Protein 1FZV (pdb70)

Nearest PDB structures (foldseek):
  6d3o-assembly1_A  TM=9.216E-01  e=8.412E-10  Homo sapiens
  1mjv-assembly1_B  TM=9.541E-01  e=3.700E-09  Homo sapiens
  3p9w-assembly4_G  TM=9.167E-01  e=3.901E-09  Homo sapiens
  1mkg-assembly3_D  TM=9.163E-01  e=5.358E-09  Homo sapiens
  2gnn-assembly1_B  TM=8.948E-01  e=1.152E-07  Orf virus (strain NZ2)

InterPro domains:
  IPR000072 PDGF/VEGF domain [PF00341] (52-130)
  IPR000072 PDGF/VEGF domain [PS50278] (39-131)
  IPR000072 PDGF/VEGF domain [SM00141] (50-132)
  IPR000072 PDGF/VEGF domain [cd00135] (50-131)
  IPR023581 Platelet-derived growth factor, conserved site [PS00249] (75-87)
  IPR029034 Cystine-knot cytokine [G3DSA:2.10.90.10] (35-141)
  IPR029034 Cystine-knot cytokine [SSF57501] (36-131)
  IPR050507 Platelet-derived/Vascular endothelial growth factor [PTHR12025] (1-220)

Foldseek 3Di:
DPDDDDDDPVRVQVVQAKWFAWDKAAPQVQDPDGDDQFKVVRIDIAGDIGHCHPDPQKGKDAPDKDKDKDWIWGGDPPDDIDIDIDIGMHRHTIDIDGDD/DVDDDDDDPVRVQVVQAWWFAWDWAAPQVQDPDGDPQFKPVRTHTAGHTGHDHVDPQKDKDAPDKDKDWDWIWGHDPPDDIDIDIHIGIHRDTIDIDGDD

Sequence (200 aa):
SSEVEVVPFQEVWGRSYCRALERLVDVVSEYPSEVEHMFSPSCVSLLRCTGCCGDENLHCVPVETANVTMQLLKIRSGDRPSYVELTFSQHVRCECRPLRSSEVEVVPFQEVWGRSYCRALERLVDVVSEYPSEVEHMFSPSCVSLLRCTGCCGDENLHCVPVETANVTMQLLKIRSGDRPSYVELTFSQHVRCECRPLR

Structure (mmCIF, N/CA/C/O backbone):
data_1FZV
#
_entry.id   1FZV
#
_cell.length_a   62.600
_cell.length_b   62.600
_cell.length_c   84.107
_cell.angle_alpha   90.00
_cell.angle_beta   90.00
_cell.angle_gamma   90.00
#
_symmetry.space_group_name_H-M   'P 43'
#
loop_
_entity.id
_entity.type
_entity.pdbx_description
1 polymer 'PLACENTA GROWTH FACTOR'
2 non-polymer (4S)-2-METHYL-2,4-PENTANEDIOL
3 water water
#
loop_
_atom_site.group_PDB
_atom_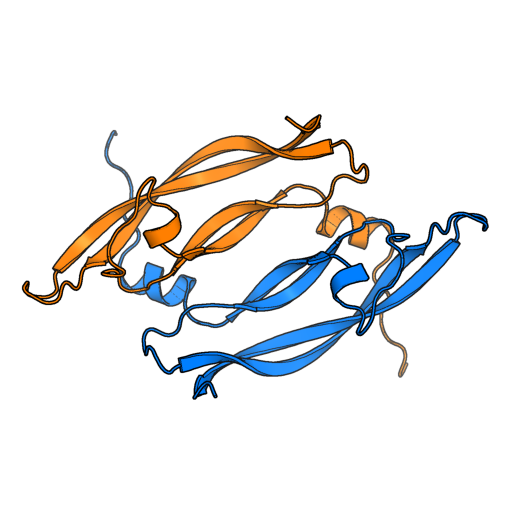site.id
_atom_site.type_symbol
_atom_site.label_atom_id
_atom_site.label_alt_id
_atom_site.label_comp_id
_atom_site.label_asym_id
_atom_site.label_entity_id
_atom_site.label_seq_id
_atom_site.pdbx_PDB_ins_code
_atom_site.Cartn_x
_atom_site.Cartn_y
_atom_site.Cartn_z
_atom_site.occupancy
_atom_site.B_iso_or_equiv
_atom_site.auth_seq_id
_atom_site.auth_comp_id
_atom_site.auth_asym_id
_atom_site.auth_atom_id
_atom_site.pdbx_PDB_model_num
ATOM 1 N N . SER A 1 18 ? 5.227 78.076 3.306 1.00 57.79 18 SER A N 1
ATOM 2 C CA . SER A 1 18 ? 5.751 77.282 4.456 1.00 57.45 18 SER A CA 1
ATOM 3 C C . SER A 1 18 ? 5.120 75.897 4.461 1.00 57.18 18 SER A C 1
ATOM 4 O O . SER A 1 18 ? 5.788 74.898 4.748 1.00 57.79 18 SER A O 1
ATOM 6 N N . SER A 1 19 ? 3.831 75.843 4.137 1.00 56.16 19 SER A N 1
ATOM 7 C CA . SER A 1 19 ? 3.099 74.581 4.095 1.00 55.02 19 SER A CA 1
ATOM 8 C C . SER A 1 19 ? 3.249 73.927 2.712 1.00 53.82 19 SER A C 1
ATOM 9 O O . SER A 1 19 ? 2.562 72.948 2.400 1.00 54.05 19 SER A O 1
ATOM 12 N N . GLU A 1 20 ? 4.147 74.470 1.890 1.00 51.87 20 GLU A N 1
ATOM 13 C CA . GLU A 1 20 ? 4.384 73.933 0.547 1.00 49.39 20 GLU A CA 1
ATOM 14 C C . GLU A 1 20 ? 5.587 72.992 0.511 1.00 45.81 20 GLU A C 1
ATOM 15 O O . GLU A 1 20 ? 6.716 73.378 0.786 1.00 45.74 20 GLU A O 1
ATOM 21 N N . VAL A 1 21 ? 5.320 71.743 0.169 1.00 41.72 21 VAL A N 1
ATOM 22 C CA . VAL A 1 21 ? 6.343 70.717 0.132 1.00 37.81 21 VAL A CA 1
ATOM 23 C C . VAL A 1 21 ? 6.983 70.546 -1.236 1.00 34.92 21 VAL A C 1
ATOM 24 O O . VAL A 1 21 ? 6.401 70.901 -2.257 1.00 34.00 21 VAL A O 1
ATOM 28 N N . GLU A 1 22 ? 8.195 70.009 -1.233 1.00 30.94 22 GLU A N 1
ATOM 29 C CA . GLU A 1 22 ? 8.923 69.739 -2.452 1.00 28.24 22 GLU A CA 1
ATOM 30 C C . GLU A 1 22 ? 8.292 68.544 -3.178 1.00 26.68 22 GLU A C 1
ATOM 31 O O . GLU A 1 22 ? 7.790 67.601 -2.546 1.00 24.53 22 GLU A O 1
ATOM 37 N N . VAL A 1 23 ? 8.304 68.599 -4.510 1.00 24.52 23 VAL A N 1
ATOM 38 C CA . VAL A 1 23 ? 7.772 67.514 -5.315 1.00 22.32 23 VAL A CA 1
ATOM 39 C C . VAL A 1 23 ? 8.935 66.892 -6.065 1.00 21.84 23 VAL A C 1
ATOM 40 O O . VAL A 1 23 ? 9.662 67.586 -6.776 1.00 22.34 23 VAL A O 1
ATOM 44 N N . VAL A 1 24 ? 9.143 65.595 -5.901 1.00 20.34 24 VAL A N 1
ATOM 45 C CA . VAL A 1 24 ? 10.227 64.960 -6.626 1.00 21.09 24 VAL A CA 1
ATOM 46 C C . VAL A 1 24 ? 9.712 64.788 -8.089 1.00 20.50 24 VAL A C 1
ATOM 47 O O . VAL A 1 24 ? 8.713 64.114 -8.327 1.00 17.98 24 VAL A O 1
ATOM 51 N N . PRO A 1 25 ? 10.392 65.410 -9.064 1.00 22.44 25 PRO A N 1
ATOM 52 C CA . PRO A 1 25 ? 10.016 65.346 -10.494 1.00 22.25 25 PRO A CA 1
ATOM 53 C C . PRO A 1 25 ? 10.009 63.928 -11.045 1.00 21.89 25 PRO A C 1
ATOM 54 O O . PRO A 1 25 ? 10.827 63.101 -10.662 1.00 23.41 25 PRO A O 1
ATOM 58 N N . PHE A 1 26 ? 9.084 63.657 -11.954 1.00 22.95 26 PHE A N 1
ATOM 59 C CA . PHE A 1 26 ? 8.954 62.354 -12.601 1.00 23.71 26 PHE A CA 1
ATOM 60 C C . PHE A 1 26 ? 10.275 61.702 -13.013 1.00 24.27 26 PHE A C 1
ATOM 61 O O . PHE A 1 26 ? 10.489 60.523 -12.756 1.00 23.83 26 PHE A O 1
ATOM 69 N N . GLN A 1 27 ? 11.143 62.454 -13.682 1.00 25.71 27 GLN A N 1
ATOM 70 C CA . GLN A 1 27 ? 12.419 61.898 -14.136 1.00 28.66 27 GLN A CA 1
ATOM 71 C C . GLN A 1 27 ? 13.229 61.340 -12.969 1.00 27.93 27 GLN A C 1
ATOM 72 O O . GLN A 1 27 ? 13.816 60.262 -13.071 1.00 27.83 27 GLN A O 1
ATOM 78 N N . GLU A 1 28 ? 13.268 62.085 -11.869 1.00 27.14 28 GLU A N 1
ATOM 79 C CA . GLU A 1 28 ? 14.012 61.641 -10.692 1.00 26.06 28 GLU A CA 1
ATOM 80 C C . GLU A 1 28 ? 13.350 60.408 -10.100 1.00 24.31 28 GLU A C 1
ATOM 81 O O . GLU A 1 28 ? 14.011 59.408 -9.811 1.00 25.06 28 GLU A O 1
ATOM 87 N N . VAL A 1 29 ? 12.033 60.458 -9.957 1.00 21.96 29 VAL A N 1
ATOM 88 C CA . VAL A 1 29 ? 11.303 59.335 -9.402 1.00 21.23 29 VAL A CA 1
ATOM 89 C C . VAL A 1 29 ? 11.665 58.078 -10.185 1.00 23.34 29 VAL A C 1
ATOM 90 O O . VAL A 1 29 ? 12.128 57.071 -9.619 1.00 22.52 29 VAL A O 1
ATOM 94 N N . TRP A 1 30 ? 11.465 58.142 -11.503 1.00 23.84 30 TRP A N 1
ATOM 95 C CA . TRP A 1 30 ? 11.749 57.013 -12.383 1.00 24.46 30 TRP A CA 1
ATOM 96 C C . TRP A 1 30 ? 13.185 56.530 -12.284 1.00 24.06 30 TRP A C 1
ATOM 97 O O . TRP A 1 30 ? 13.432 55.338 -12.202 1.00 24.47 30 TRP A O 1
ATOM 108 N N . GLY A 1 31 ? 14.126 57.462 -12.303 1.00 25.31 31 GLY A N 1
ATOM 109 C CA . GLY A 1 31 ? 15.524 57.091 -12.231 1.00 28.26 31 GLY A CA 1
ATOM 110 C C . GLY A 1 31 ? 15.913 56.457 -10.906 1.00 30.39 31 GLY A C 1
ATOM 111 O O . GLY A 1 31 ? 16.733 55.534 -10.874 1.00 30.72 31 GLY A O 1
ATOM 112 N N . ARG A 1 32 ? 15.325 56.949 -9.816 1.00 31.12 32 ARG A N 1
ATOM 113 C CA . ARG A 1 32 ? 15.618 56.438 -8.478 1.00 31.76 32 ARG A CA 1
ATOM 114 C C . ARG A 1 32 ? 15.152 54.993 -8.283 1.00 31.37 32 ARG A C 1
ATOM 115 O O . ARG A 1 32 ? 15.821 54.197 -7.625 1.00 31.52 32 ARG A O 1
ATOM 123 N N . SER A 1 33 ? 14.007 54.646 -8.861 1.00 30.97 33 SER A N 1
ATOM 124 C CA . SER A 1 33 ? 13.478 53.298 -8.714 1.00 30.79 33 SER A CA 1
ATOM 125 C C . SER A 1 33 ? 13.746 52.390 -9.900 1.00 30.94 33 SER A C 1
ATOM 126 O O . SER A 1 33 ? 13.266 51.257 -9.946 1.00 30.01 33 SER A O 1
ATOM 129 N N . TYR A 1 34 ? 14.508 52.879 -10.868 1.00 31.55 34 TYR A N 1
ATOM 130 C CA . TYR A 1 34 ? 14.807 52.050 -12.023 1.00 31.34 34 TYR A CA 1
ATOM 131 C C . TYR A 1 34 ? 15.927 51.091 -11.656 1.00 30.35 34 TYR A C 1
ATOM 132 O O . TYR A 1 34 ? 16.895 51.461 -10.984 1.00 31.17 34 TYR A O 1
ATOM 141 N N . CYS A 1 35 ? 15.764 49.857 -12.092 1.00 28.73 35 CYS A N 1
ATOM 142 C CA . CYS A 1 35 ? 16.718 48.771 -11.908 1.00 28.27 35 CYS A CA 1
ATOM 143 C C . CYS A 1 35 ? 18.129 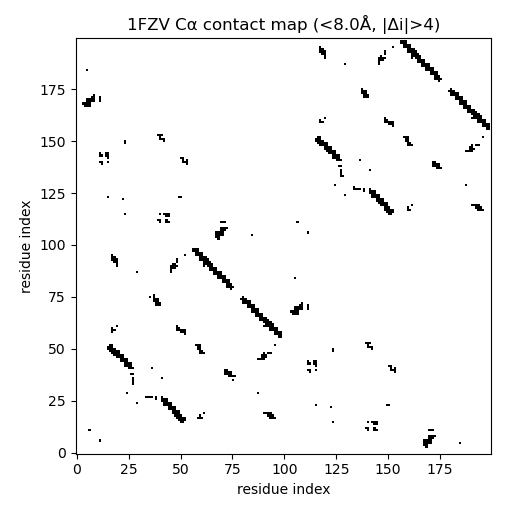49.121 -11.461 1.00 27.87 35 CYS A C 1
ATOM 144 O O . CYS A 1 35 ? 18.860 49.845 -12.151 1.00 26.97 35 CYS A O 1
ATOM 147 N N . ARG A 1 36 ? 18.522 48.593 -10.302 1.00 27.67 36 ARG A N 1
ATOM 148 C CA . ARG A 1 36 ? 19.871 48.822 -9.799 1.00 26.47 36 ARG A CA 1
ATOM 149 C C . ARG A 1 36 ? 20.282 47.881 -8.683 1.00 24.35 36 ARG A C 1
ATOM 150 O O . ARG A 1 36 ? 19.458 47.148 -8.148 1.00 23.58 36 ARG A O 1
ATOM 158 N N . ALA A 1 37 ? 21.577 47.879 -8.384 1.00 23.12 37 ALA A N 1
ATOM 159 C CA . ALA A 1 37 ? 22.140 47.040 -7.322 1.00 23.34 37 ALA A CA 1
ATOM 160 C C . ALA A 1 37 ? 21.818 47.826 -6.064 1.00 22.84 37 ALA A C 1
ATOM 161 O O . ALA A 1 37 ? 22.406 48.869 -5.831 1.00 23.07 37 ALA A O 1
ATOM 163 N N . LEU A 1 38 ? 20.862 47.346 -5.287 1.00 23.87 38 LEU A N 1
ATOM 164 C CA . LEU A 1 38 ? 20.456 48.050 -4.063 1.00 24.24 38 LEU A CA 1
ATOM 165 C C . LEU A 1 38 ? 20.707 47.244 -2.780 1.00 23.51 38 LEU A C 1
ATOM 166 O O . LEU A 1 38 ? 20.366 46.052 -2.701 1.00 23.34 38 LEU A O 1
ATOM 171 N N . GLU A 1 39 ? 21.283 47.901 -1.778 1.00 23.47 39 GLU A N 1
ATOM 172 C CA . GLU A 1 39 ? 21.526 47.253 -0.493 1.00 23.19 39 GLU A CA 1
ATOM 173 C C . GLU A 1 39 ? 20.191 46.811 0.066 1.00 22.28 39 GLU A C 1
ATOM 174 O O . GLU A 1 39 ? 19.241 47.589 0.149 1.00 21.91 39 GLU A O 1
ATOM 180 N N . ARG A 1 40 ? 20.125 45.546 0.439 1.00 24.30 40 ARG A N 1
ATOM 181 C CA . ARG A 1 40 ? 18.923 44.948 0.999 1.00 27.41 40 ARG A CA 1
ATOM 182 C C . ARG A 1 40 ? 19.339 44.071 2.180 1.00 27.82 40 ARG A C 1
ATOM 183 O O . ARG A 1 40 ? 20.431 43.504 2.174 1.00 27.50 40 ARG A O 1
ATOM 191 N N . LEU A 1 41 ? 18.471 43.939 3.174 1.00 27.94 41 LEU A N 1
ATOM 192 C CA . LEU A 1 41 ? 18.796 43.088 4.325 1.00 29.04 41 LEU A CA 1
ATOM 193 C C . LEU A 1 41 ? 18.097 41.764 4.089 1.00 28.46 41 LEU A C 1
ATOM 194 O O . LEU A 1 41 ? 16.874 41.706 3.980 1.00 30.63 41 LEU A O 1
ATOM 199 N N . VAL A 1 42 ? 18.870 40.692 4.001 1.00 27.99 42 VAL A N 1
ATOM 200 C CA . VAL A 1 42 ? 18.287 39.397 3.717 1.00 27.76 42 VAL A CA 1
ATOM 201 C C . VAL A 1 42 ? 18.496 38.381 4.827 1.00 28.44 42 VAL A C 1
ATOM 202 O O . VAL A 1 42 ? 19.501 38.405 5.522 1.00 28.14 42 VAL A O 1
ATOM 206 N N . ASP A 1 43 ? 17.547 37.469 4.955 1.00 28.49 43 ASP A N 1
ATOM 207 C CA . ASP A 1 43 ? 17.625 36.425 5.953 1.00 30.27 43 ASP A CA 1
ATOM 208 C C . ASP A 1 43 ? 18.729 35.451 5.535 1.00 30.29 43 ASP A C 1
ATOM 209 O O . ASP A 1 43 ? 18.710 34.923 4.419 1.00 29.36 43 ASP A O 1
ATOM 214 N N . VAL A 1 44 ? 19.687 35.209 6.428 1.00 28.29 44 VAL A N 1
ATOM 215 C CA . VAL A 1 44 ? 20.789 34.301 6.143 1.00 27.79 44 VAL A CA 1
ATOM 216 C C . VAL A 1 44 ? 20.321 32.904 5.735 1.00 29.30 44 VAL A C 1
ATOM 217 O O . VAL A 1 44 ? 20.762 32.358 4.728 1.00 29.27 44 VAL A O 1
ATOM 221 N N . VAL A 1 45 ? 19.429 32.323 6.525 1.00 30.43 45 VAL A N 1
ATOM 222 C CA . VAL A 1 45 ? 18.930 30.992 6.235 1.00 32.49 45 VAL A CA 1
ATOM 223 C C . VAL A 1 45 ? 18.305 30.947 4.833 1.00 33.23 45 VAL A C 1
ATOM 224 O O . VAL A 1 45 ? 18.470 29.967 4.112 1.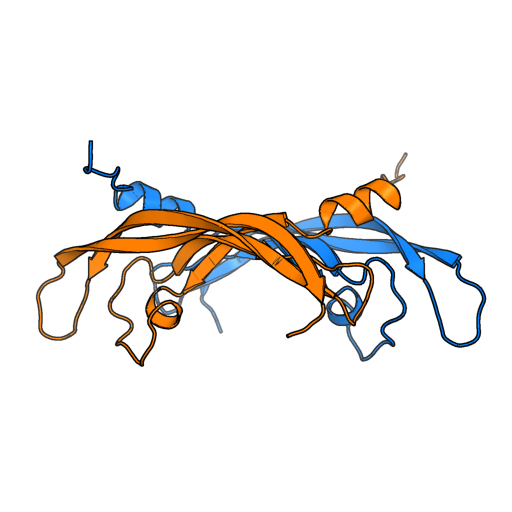00 32.76 45 VAL A O 1
ATOM 228 N N . SER A 1 46 ? 17.609 32.016 4.454 1.00 34.19 46 SER A N 1
ATOM 229 C CA . SER A 1 46 ? 16.986 32.101 3.130 1.00 35.75 46 SER A CA 1
ATOM 230 C C . SER A 1 46 ? 17.982 32.037 1.977 1.00 35.64 46 SER A C 1
ATOM 231 O O . SER A 1 46 ? 17.610 31.679 0.865 1.00 36.83 46 SER A O 1
ATOM 234 N N . GLU A 1 47 ? 19.238 32.391 2.237 1.00 35.82 47 GLU A N 1
ATOM 235 C CA . GLU A 1 47 ? 20.280 32.351 1.215 1.00 35.55 47 GLU A CA 1
ATOM 236 C C . GLU A 1 47 ? 20.785 30.942 0.996 1.00 36.50 47 GLU A C 1
ATOM 237 O O . GLU A 1 47 ? 21.541 30.686 0.064 1.00 35.58 47 GLU A O 1
ATOM 243 N N . TYR A 1 48 ? 20.395 30.023 1.868 1.00 38.32 48 TYR A N 1
ATOM 244 C CA . TYR A 1 48 ? 20.835 28.651 1.696 1.00 41.19 48 TYR A CA 1
ATOM 245 C C . TYR A 1 48 ? 19.888 27.923 0.755 1.00 44.46 48 TYR A C 1
ATOM 246 O O . TYR A 1 48 ? 18.675 28.139 0.783 1.00 44.04 48 TYR A O 1
ATOM 255 N N . PRO A 1 49 ? 20.438 27.046 -0.093 1.00 47.41 49 PRO A N 1
ATOM 256 C CA . PRO A 1 49 ? 19.679 26.259 -1.066 1.00 50.86 49 PRO A CA 1
ATOM 257 C C . PRO A 1 49 ? 18.476 25.542 -0.444 1.00 53.37 49 PRO A C 1
ATOM 258 O O . PRO A 1 49 ? 17.330 25.737 -0.855 1.00 53.58 49 PRO A O 1
ATOM 262 N N . SER A 1 50 ? 18.758 24.705 0.548 1.00 56.31 50 SER A N 1
ATOM 263 C CA . SER A 1 50 ? 17.730 23.924 1.226 1.00 59.06 50 SER A CA 1
ATOM 264 C C . SER A 1 50 ? 17.456 24.433 2.634 1.00 60.29 50 SER A C 1
ATOM 265 O O . SER A 1 50 ? 18.084 25.388 3.098 1.00 60.48 50 SER A O 1
ATOM 268 N N . GLU A 1 51 ? 16.485 23.776 3.339 1.00 61.35 51 GLU A N 1
ATOM 269 C CA . GLU A 1 51 ? 16.175 24.083 4.729 1.00 62.34 51 GLU A CA 1
ATOM 270 C C . GLU A 1 51 ? 17.486 23.986 5.495 1.00 62.53 51 GLU A C 1
ATOM 271 O O . GLU A 1 51 ? 18.354 23.146 5.201 1.00 62.57 51 GLU A O 1
ATOM 273 N N . VAL A 1 52 ? 17.625 24.883 6.446 1.00 62.29 52 VAL A N 1
ATOM 274 C CA . VAL A 1 52 ? 18.770 25.023 7.340 1.00 61.85 52 VAL A CA 1
ATOM 275 C C . VAL A 1 52 ? 18.246 25.722 8.587 1.00 61.61 52 VAL A C 1
ATOM 276 O O . VAL A 1 52 ? 17.605 26.768 8.475 1.00 61.55 52 VAL A O 1
ATOM 280 N N . GLU A 1 53 ? 18.501 25.174 9.745 1.00 61.22 53 GLU A N 1
ATOM 281 C CA . GLU A 1 53 ? 18.032 25.740 11.013 1.00 60.61 53 GLU A CA 1
ATOM 282 C C . GLU A 1 53 ? 18.498 27.175 11.215 1.00 59.04 53 GLU A C 1
ATOM 283 O O . GLU A 1 53 ? 19.621 27.522 10.851 1.00 58.45 53 GLU A O 1
ATOM 285 N N . HIS A 1 54 ? 17.608 27.995 11.791 1.00 57.62 54 HIS A N 1
ATOM 286 C CA . HIS A 1 54 ? 17.875 29.408 12.061 1.00 56.12 54 HIS A CA 1
ATOM 287 C C . HIS A 1 54 ? 18.840 29.594 13.232 1.00 53.82 54 HIS A C 1
ATOM 288 O O . HIS A 1 54 ? 18.451 30.035 14.315 1.00 53.55 54 HIS A O 1
ATOM 295 N N . MET A 1 55 ? 20.104 29.264 12.995 1.00 50.41 55 MET A N 1
ATOM 296 C CA . MET A 1 55 ? 21.125 29.374 14.016 1.00 47.27 55 MET A CA 1
ATOM 297 C C . MET A 1 55 ? 22.213 30.387 13.689 1.00 43.72 55 MET A C 1
ATOM 298 O O . MET A 1 55 ? 23.386 30.139 13.946 1.00 43.03 55 MET A O 1
ATOM 303 N N . PHE A 1 56 ? 21.824 31.531 13.134 1.00 39.42 56 PHE A N 1
ATOM 304 C CA . PHE A 1 56 ? 22.798 32.558 12.794 1.00 35.61 56 PHE A CA 1
ATOM 305 C C . PHE A 1 56 ? 22.524 33.893 13.455 1.00 33.61 56 PHE A C 1
ATOM 306 O O . PHE A 1 56 ? 21.377 34.295 13.637 1.00 33.59 56 PHE A O 1
ATOM 314 N N . SER A 1 57 ? 23.597 34.574 13.826 1.00 31.21 57 SER A N 1
ATOM 315 C CA . SER A 1 57 ? 23.489 35.872 14.433 1.00 29.24 57 SER A CA 1
ATOM 316 C C . SER A 1 57 ? 24.542 36.793 13.836 1.00 27.44 57 SER A C 1
ATOM 317 O O . SER A 1 57 ? 25.728 36.470 13.837 1.00 26.89 57 SER A O 1
ATOM 320 N N . PRO A 1 58 ? 24.114 37.921 13.244 1.00 26.73 58 PRO A N 1
ATOM 321 C CA . PRO A 1 58 ? 22.706 38.318 13.117 1.00 26.04 58 PRO A CA 1
ATOM 322 C C . PRO A 1 58 ? 21.968 37.347 12.202 1.00 25.82 58 PRO A C 1
ATOM 323 O O . PRO A 1 58 ? 22.595 36.575 11.476 1.00 25.02 58 PRO A O 1
ATOM 327 N N . SER A 1 59 ? 20.641 37.352 12.265 1.00 24.99 59 SER A N 1
ATOM 328 C CA . SER A 1 59 ? 19.860 36.437 11.449 1.00 25.60 59 SER A CA 1
ATOM 329 C C . SER A 1 59 ? 19.719 36.933 10.011 1.00 25.31 59 SER A C 1
ATOM 330 O O . SER A 1 59 ? 19.308 36.180 9.136 1.00 24.62 59 SER A O 1
ATOM 333 N N . CYS A 1 60 ? 20.064 38.198 9.797 1.00 26.40 60 CYS A N 1
ATOM 334 C CA . CYS A 1 60 ? 19.950 38.852 8.498 1.00 27.54 60 CYS A CA 1
ATOM 335 C C . CYS A 1 60 ? 21.221 39.630 8.198 1.00 27.03 60 CYS A C 1
ATOM 336 O O . CYS A 1 60 ? 21.886 40.150 9.111 1.00 27.83 60 CYS A O 1
ATOM 339 N N . VAL A 1 61 ? 21.588 39.686 6.924 1.00 25.75 61 VAL A N 1
ATOM 340 C CA . VAL A 1 61 ? 22.786 40.403 6.506 1.00 24.22 61 VAL A CA 1
ATOM 341 C C . VAL A 1 61 ? 22.468 41.397 5.377 1.00 23.73 61 VAL A C 1
ATOM 342 O O . VAL A 1 61 ? 21.432 41.297 4.729 1.00 23.30 61 VAL A O 1
ATOM 346 N N . SER A 1 62 ? 23.362 42.360 5.177 1.00 23.62 62 SER A N 1
ATOM 347 C CA . SER A 1 62 ? 23.214 43.385 4.149 1.00 23.41 62 SER A CA 1
ATOM 348 C C . SER A 1 62 ? 23.977 42.977 2.874 1.00 22.91 62 SER A C 1
ATOM 349 O O . SER A 1 62 ? 25.205 42.875 2.881 1.00 21.76 62 SER A O 1
ATOM 352 N N . LEU A 1 63 ? 23.227 42.735 1.796 1.00 22.96 63 LEU A N 1
ATOM 353 C CA . LEU A 1 63 ? 23.783 42.339 0.492 1.00 22.71 63 LEU A CA 1
ATOM 354 C C . LEU A 1 63 ? 23.246 43.266 -0.616 1.00 23.49 63 LEU A C 1
ATOM 355 O O . LEU A 1 63 ? 22.174 43.876 -0.470 1.00 23.63 63 LEU A O 1
ATOM 360 N N . LEU A 1 64 ? 23.996 43.390 -1.707 1.00 22.76 64 LEU A N 1
ATOM 361 C CA . LEU A 1 64 ? 23.538 44.213 -2.827 1.00 22.87 64 LEU A CA 1
ATOM 362 C C . LEU A 1 64 ? 22.756 43.234 -3.686 1.00 21.57 64 LEU A C 1
ATOM 363 O O . LEU A 1 64 ? 23.268 42.183 -4.053 1.00 21.87 64 LEU A O 1
ATOM 368 N N . ARG A 1 65 ? 21.498 43.569 -3.948 1.00 21.66 65 ARG A N 1
ATOM 369 C CA . ARG A 1 65 ? 20.626 42.739 -4.759 1.00 20.84 65 ARG A CA 1
ATOM 370 C C . ARG A 1 65 ? 19.936 43.603 -5.821 1.00 20.86 65 ARG A C 1
ATOM 371 O O . ARG A 1 65 ? 19.469 44.717 -5.548 1.00 19.84 65 ARG A O 1
ATOM 379 N N . CYS A 1 66 ? 19.888 43.087 -7.045 1.00 20.02 66 CYS A N 1
ATOM 380 C CA . CYS A 1 66 ? 19.234 43.795 -8.133 1.00 20.06 66 CYS A CA 1
ATOM 381 C C . CYS A 1 66 ? 17.779 44.023 -7.806 1.00 19.64 66 CYS A C 1
ATOM 382 O O . CYS A 1 66 ? 17.026 43.078 -7.531 1.00 20.18 66 CYS A O 1
ATOM 385 N N . THR A 1 67 ? 17.366 45.277 -7.851 1.00 20.85 67 THR A N 1
ATOM 386 C CA . THR A 1 67 ? 15.984 45.591 -7.538 1.00 23.58 67 THR A CA 1
ATOM 387 C C . THR A 1 67 ? 15.544 46.767 -8.389 1.00 25.07 67 THR A C 1
ATOM 388 O O . THR A 1 67 ? 16.346 47.633 -8.735 1.00 25.12 67 THR A O 1
ATOM 392 N N . GLY A 1 68 ? 14.257 46.824 -8.681 1.00 27.34 68 GLY A N 1
ATOM 393 C CA . GLY A 1 68 ? 13.762 47.930 -9.463 1.00 30.66 68 GLY A CA 1
ATOM 394 C C . GLY A 1 68 ? 12.701 47.475 -10.430 1.00 32.49 68 GLY A C 1
ATOM 395 O O . GLY A 1 68 ? 12.565 46.290 -10.725 1.00 32.58 68 GLY A O 1
ATOM 396 N N . CYS A 1 69 ? 11.914 48.426 -10.898 1.00 34.15 69 CYS A N 1
ATOM 397 C CA . CYS A 1 69 ? 10.884 48.101 -11.848 1.00 36.26 69 CYS A CA 1
ATOM 398 C C . CYS A 1 69 ? 11.495 48.530 -13.199 1.00 37.78 69 CYS A C 1
ATOM 399 O O . CYS A 1 69 ? 12.536 49.204 -13.241 1.00 38.35 69 CYS A O 1
ATOM 402 N N . CYS A 1 70 ? 10.904 48.113 -14.301 1.00 39.83 70 CYS A N 1
ATOM 403 C CA . CYS A 1 70 ? 11.509 48.451 -15.572 1.00 41.62 70 CYS A CA 1
ATOM 404 C C . CYS A 1 70 ? 10.642 49.261 -16.518 1.00 44.19 70 CYS A C 1
ATOM 405 O O . CYS A 1 70 ? 11.132 49.741 -17.538 1.00 44.59 70 CYS A O 1
ATOM 408 N N . GLY A 1 71 ? 9.367 49.428 -16.181 1.00 46.90 71 GLY A N 1
ATOM 409 C CA . GLY A 1 71 ? 8.481 50.202 -17.037 1.00 50.86 71 GLY A CA 1
ATOM 410 C C . GLY A 1 71 ? 7.840 49.355 -18.121 1.00 53.55 71 GLY A C 1
ATOM 411 O O . GLY A 1 71 ? 6.691 49.578 -18.506 1.00 53.83 71 GLY A O 1
ATOM 412 N N . ASP A 1 72 ? 8.600 48.387 -18.620 1.00 56.21 72 ASP A N 1
ATOM 413 C CA . ASP A 1 72 ? 8.131 47.468 -19.648 1.00 58.60 72 ASP A CA 1
ATOM 414 C C . ASP A 1 72 ? 7.669 46.201 -18.916 1.00 59.92 72 ASP A C 1
ATOM 415 O O . ASP A 1 72 ? 8.481 45.488 -18.316 1.00 60.58 72 ASP A O 1
ATOM 420 N N . GLU A 1 73 ? 6.365 45.935 -18.963 1.00 60.57 73 GLU A N 1
ATOM 421 C CA . GLU A 1 73 ? 5.764 44.774 -18.298 1.00 60.73 73 GLU A CA 1
ATOM 422 C C . GLU A 1 73 ? 6.570 43.479 -18.404 1.00 60.38 73 GLU A C 1
ATOM 423 O O . 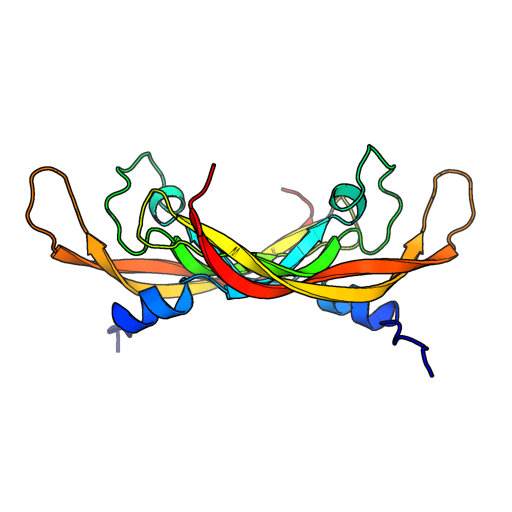GLU A 1 73 ? 6.840 42.825 -17.394 1.00 60.72 73 GLU A O 1
ATOM 425 N N . ASN A 1 74 ? 6.948 43.113 -19.626 1.00 59.50 74 ASN A N 1
ATOM 426 C CA . ASN A 1 74 ? 7.705 41.887 -19.869 1.00 58.24 74 ASN A CA 1
ATOM 427 C C . ASN A 1 74 ? 9.178 41.960 -19.457 1.00 57.07 74 ASN A C 1
ATOM 428 O O . ASN A 1 74 ? 9.943 41.026 -19.718 1.00 56.95 74 ASN A O 1
ATOM 430 N N . LEU A 1 75 ? 9.575 43.063 -18.825 1.00 55.19 75 LEU A N 1
ATOM 431 C CA . LEU A 1 75 ? 10.960 43.233 -18.382 1.00 52.94 75 LEU A CA 1
ATOM 432 C C . LEU A 1 75 ? 11.075 43.255 -16.863 1.00 51.23 75 LEU A C 1
ATOM 433 O O . LEU A 1 75 ? 10.169 43.715 -16.166 1.00 51.68 75 LEU A O 1
ATOM 438 N N . HIS A 1 76 ? 12.188 42.736 -16.355 1.00 48.61 76 HIS A N 1
ATOM 439 C CA . HIS A 1 76 ? 12.452 42.739 -14.927 1.00 45.43 76 HIS A CA 1
ATOM 440 C C . HIS A 1 76 ? 13.948 42.949 -14.718 1.00 42.32 76 HIS A C 1
ATOM 441 O O . HIS A 1 76 ? 14.746 42.743 -15.631 1.00 41.33 76 HIS A O 1
ATOM 448 N N . CYS A 1 77 ? 14.312 43.363 -13.508 1.00 37.65 77 CYS A N 1
ATOM 449 C CA . CYS A 1 77 ? 15.691 43.671 -13.149 1.00 33.36 77 CYS A CA 1
ATOM 450 C C . CYS A 1 77 ? 16.526 42.433 -12.818 1.00 30.91 77 CYS A C 1
ATOM 451 O O . CYS A 1 77 ? 16.196 41.664 -11.917 1.00 31.50 77 CYS A O 1
ATOM 454 N N . VAL A 1 78 ? 17.624 42.259 -13.547 1.00 27.86 78 VAL A N 1
ATOM 455 C CA . VAL A 1 78 ? 18.484 41.108 -13.368 1.00 24.49 78 VAL A CA 1
ATOM 456 C C . VAL A 1 78 ? 19.937 41.532 -13.297 1.00 23.12 78 VAL A C 1
ATOM 457 O O . VAL A 1 78 ? 20.303 42.584 -13.804 1.00 23.96 78 VAL A O 1
ATOM 461 N N . PRO A 1 79 ? 20.787 40.724 -12.643 1.00 21.40 79 PRO A N 1
ATOM 462 C CA . PRO A 1 79 ? 22.207 41.049 -12.536 1.00 21.58 79 PRO A CA 1
ATOM 463 C C . PRO A 1 79 ? 22.925 40.775 -13.855 1.00 22.09 79 PRO A C 1
ATOM 464 O O . PRO A 1 79 ? 22.587 39.824 -14.543 1.00 23.39 79 PRO A O 1
ATOM 468 N N . VAL A 1 80 ? 23.894 41.615 -14.197 1.00 22.27 80 VAL A N 1
ATOM 469 C CA . VAL A 1 80 ? 24.713 41.401 -15.372 1.00 23.09 80 VAL A CA 1
ATOM 470 C C . VAL A 1 80 ? 26.135 41.166 -14.857 1.00 24.32 80 VAL A C 1
ATOM 471 O O . VAL A 1 80 ? 27.075 40.880 -15.617 1.00 22.87 80 VAL A O 1
ATOM 475 N N . GLU A 1 81 ? 26.291 41.276 -13.536 1.00 23.12 81 GLU A N 1
ATOM 476 C CA . GLU A 1 81 ? 27.586 41.053 -12.922 1.00 23.50 81 GLU A CA 1
ATOM 477 C C . GLU A 1 81 ? 27.387 40.782 -11.421 1.00 22.95 81 GLU A C 1
ATOM 478 O O . GLU A 1 81 ? 26.669 41.515 -10.739 1.00 20.56 81 GLU A O 1
ATOM 484 N N . THR A 1 82 ? 28.015 39.716 -10.936 1.00 22.90 82 THR A N 1
ATOM 485 C CA . THR A 1 82 ? 27.925 39.329 -9.532 1.00 21.49 82 THR A CA 1
ATOM 486 C C . THR A 1 82 ? 29.316 39.179 -8.962 1.00 22.21 82 THR A C 1
ATOM 487 O O . THR A 1 82 ? 30.305 39.085 -9.689 1.00 22.06 82 THR A O 1
ATOM 491 N N . ALA A 1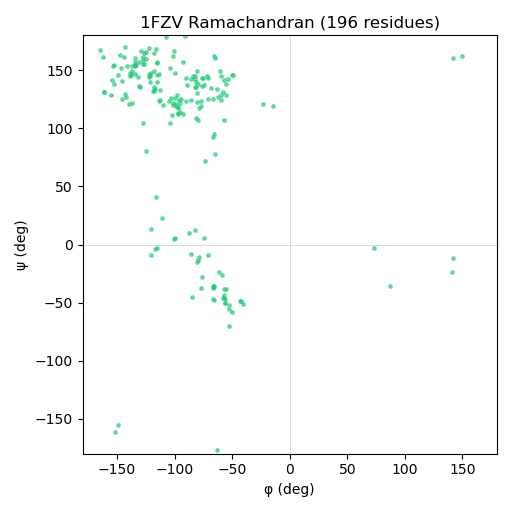 83 ? 29.393 39.143 -7.638 1.00 21.74 83 ALA A N 1
ATOM 492 C CA . ALA A 1 83 ? 30.665 38.988 -6.984 1.00 20.24 83 ALA A CA 1
ATOM 493 C C . ALA A 1 83 ? 30.404 38.237 -5.678 1.00 21.23 83 ALA A C 1
ATOM 494 O O . ALA A 1 83 ? 29.394 37.519 -5.556 1.00 20.74 83 ALA A O 1
ATOM 496 N N . ASN A 1 84 ? 31.291 38.418 -4.704 1.00 20.93 84 ASN A N 1
ATOM 497 C CA . ASN A 1 84 ? 31.195 37.717 -3.419 1.00 21.15 84 ASN A CA 1
ATOM 498 C C . ASN A 1 84 ? 31.581 38.610 -2.263 1.00 20.27 84 ASN A C 1
ATOM 499 O O . ASN A 1 84 ? 32.356 39.546 -2.427 1.00 19.59 84 ASN A O 1
ATOM 504 N N . VAL A 1 85 ? 31.032 38.299 -1.095 1.00 20.38 85 VAL A N 1
ATOM 505 C CA . VAL A 1 85 ? 31.380 39.000 0.137 1.00 19.06 85 VAL A CA 1
ATOM 506 C C . VAL A 1 85 ? 31.380 37.929 1.238 1.00 19.16 85 VAL A C 1
ATOM 507 O O . VAL A 1 85 ? 30.443 37.124 1.348 1.00 18.03 85 VAL A O 1
ATOM 511 N N . THR A 1 86 ? 32.470 37.886 2.004 1.00 18.39 86 THR A N 1
ATOM 512 C CA . THR A 1 86 ? 32.623 36.913 3.079 1.00 19.87 86 THR A CA 1
ATOM 513 C C . THR A 1 86 ? 32.413 37.673 4.386 1.00 20.22 86 THR A C 1
ATOM 514 O O . THR A 1 86 ? 33.058 38.690 4.644 1.00 18.18 86 THR A O 1
ATOM 518 N N . MET A 1 87 ? 31.458 37.191 5.174 1.00 20.73 87 MET A N 1
ATOM 519 C CA . MET A 1 87 ? 31.097 37.824 6.429 1.00 21.11 87 MET A CA 1
ATOM 520 C C . MET A 1 87 ? 31.285 36.878 7.605 1.00 20.31 87 MET A C 1
ATOM 521 O O . MET A 1 87 ? 31.087 35.681 7.466 1.00 20.79 87 MET A O 1
ATOM 526 N N . GLN A 1 88 ? 31.634 37.429 8.766 1.00 20.36 88 GLN A N 1
ATOM 527 C CA . GLN A 1 88 ? 31.809 36.625 9.983 1.00 19.27 88 GLN A CA 1
ATOM 528 C C . GLN A 1 88 ? 30.530 36.697 10.813 1.00 19.30 88 GLN A C 1
ATOM 529 O O . GLN A 1 88 ? 30.141 37.776 11.261 1.00 20.16 88 GLN A O 1
ATOM 535 N N . LEU A 1 89 ? 29.885 35.561 11.027 1.00 17.63 89 LEU A N 1
ATOM 536 C CA . LEU A 1 89 ? 28.673 35.546 11.825 1.00 19.52 89 LEU A CA 1
ATOM 537 C C . LEU A 1 89 ? 28.828 34.596 13.008 1.00 20.48 89 LEU A C 1
ATOM 538 O O . LEU A 1 89 ? 29.770 33.799 13.077 1.00 18.16 89 LEU A O 1
ATOM 543 N N . LEU A 1 90 ? 27.867 34.682 13.917 1.00 22.70 90 LEU A N 1
ATOM 544 C CA . LEU A 1 90 ? 27.849 33.823 15.087 1.00 25.85 90 LEU A CA 1
ATOM 545 C C . LEU A 1 90 ? 26.887 32.697 14.784 1.00 28.12 90 LEU A C 1
ATOM 546 O O . LEU A 1 90 ? 25.723 32.931 14.475 1.00 29.83 90 LEU A O 1
ATOM 551 N N . LYS A 1 91 ? 27.417 31.473 14.842 1.00 31.09 91 LYS A N 1
ATOM 552 C CA . LYS A 1 91 ? 26.593 30.301 14.624 1.00 34.40 91 LYS A CA 1
ATOM 553 C C . LYS A 1 91 ? 26.167 29.764 15.986 1.00 37.35 91 LYS A C 1
ATOM 554 O O . LYS A 1 91 ? 27.004 29.490 16.834 1.00 36.07 91 LYS A O 1
ATOM 560 N N . ILE A 1 92 ? 24.862 29.616 16.211 1.00 40.73 92 ILE A N 1
ATOM 561 C CA . ILE A 1 92 ? 24.249 29.164 17.476 1.00 44.78 92 ILE A CA 1
ATOM 562 C C . ILE A 1 92 ? 23.352 27.984 17.316 1.00 47.17 92 ILE A C 1
ATOM 563 O O . ILE A 1 92 ? 22.136 28.131 17.252 1.00 47.20 92 ILE A O 1
ATOM 568 N N . ARG A 1 93 ? 23.899 26.815 17.240 1.00 50.58 93 ARG A N 1
ATOM 569 C CA . ARG A 1 93 ? 23.076 25.633 17.050 1.00 53.94 93 ARG A CA 1
ATOM 570 C C . ARG A 1 93 ? 22.627 25.032 18.379 1.00 55.11 93 ARG A C 1
ATOM 571 O O . ARG A 1 93 ? 23.409 24.940 19.334 1.00 54.84 93 ARG A O 1
ATOM 579 N N . SER A 1 94 ? 21.359 24.636 18.440 1.00 56.22 94 SER A N 1
ATOM 580 C CA . SER A 1 94 ? 20.824 24.031 19.654 1.00 57.32 94 SER A CA 1
ATOM 581 C C . SER A 1 94 ? 21.525 22.690 19.847 1.00 57.63 94 SER A C 1
ATOM 582 O O . SER A 1 94 ? 21.089 21.664 19.317 1.00 58.50 94 SER A O 1
ATOM 584 N N . GLY A 1 95 ? 22.620 22.709 20.600 1.00 57.35 95 GLY A N 1
ATOM 585 C CA . GLY A 1 95 ? 23.370 21.491 20.849 1.00 56.51 95 GLY A CA 1
ATOM 586 C C . GLY A 1 95 ? 24.874 21.710 20.869 1.00 55.70 95 GLY A C 1
ATOM 587 O O . GLY A 1 95 ? 25.629 20.827 21.281 1.00 56.16 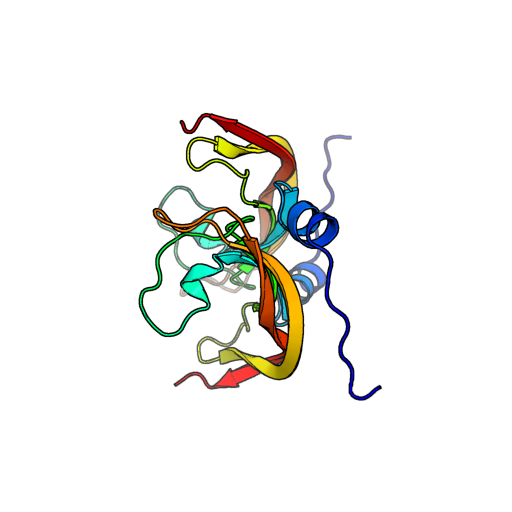95 GLY A O 1
ATOM 588 N N . ASP A 1 96 ? 25.315 22.883 20.426 1.00 53.92 96 ASP A N 1
ATOM 589 C CA . ASP A 1 96 ? 26.737 23.189 20.400 1.00 52.23 96 ASP A CA 1
ATOM 590 C C . ASP A 1 96 ? 26.967 24.517 21.081 1.00 50.43 96 ASP A C 1
ATOM 591 O O . ASP A 1 96 ? 26.025 25.261 21.319 1.00 50.73 96 ASP A O 1
ATOM 596 N N . ARG A 1 97 ? 28.220 24.819 21.393 1.00 48.24 97 ARG A N 1
ATOM 597 C CA . ARG A 1 97 ? 28.534 26.099 22.018 1.00 46.40 97 ARG A CA 1
ATOM 598 C C . ARG A 1 97 ? 28.613 27.137 20.889 1.00 44.27 97 ARG A C 1
ATOM 599 O O . ARG A 1 97 ? 29.051 26.822 19.778 1.00 43.96 97 ARG A O 1
ATOM 607 N N . PRO A 1 98 ? 28.182 28.378 21.155 1.00 41.66 98 PRO A N 1
ATOM 608 C CA . PRO A 1 98 ? 28.243 29.401 20.112 1.00 39.90 98 PRO A CA 1
ATOM 609 C C . PRO A 1 98 ? 29.637 29.419 19.479 1.00 38.06 98 PRO A C 1
ATOM 610 O O . PRO A 1 98 ? 30.643 29.170 20.147 1.00 37.16 98 PRO A O 1
ATOM 614 N N . SER A 1 99 ? 29.701 29.704 18.187 1.00 34.35 99 SER A N 1
ATOM 615 C CA . SER A 1 99 ? 30.987 29.717 17.511 1.00 31.59 99 SER A CA 1
ATOM 616 C C . SER A 1 99 ? 30.915 30.643 16.296 1.00 29.38 99 SER A C 1
ATOM 617 O O . SER A 1 99 ? 29.895 30.670 15.620 1.00 30.01 99 SER A O 1
ATOM 620 N N . TYR A 1 100 ? 31.976 31.398 16.019 1.00 25.75 100 TYR A N 1
ATOM 621 C CA . TYR A 1 100 ? 31.976 32.258 14.841 1.00 22.85 100 TYR A CA 1
ATOM 622 C C . TYR A 1 100 ? 32.339 31.471 13.583 1.00 21.77 100 TYR A C 1
ATOM 623 O O . TYR A 1 100 ? 33.194 30.575 13.611 1.00 18.65 100 TYR A O 1
ATOM 632 N N . VAL A 1 101 ? 31.671 31.818 12.483 1.00 21.50 101 VAL A N 1
ATOM 633 C CA . VAL A 1 101 ? 31.911 31.166 11.201 1.00 22.00 101 VAL A CA 1
ATOM 634 C C . VAL A 1 101 ? 32.023 32.216 10.102 1.00 21.36 101 VAL A C 1
ATOM 635 O O . VAL A 1 101 ? 31.530 33.338 10.248 1.00 21.10 101 VAL A O 1
ATOM 639 N N . GLU A 1 102 ? 32.685 31.854 9.009 1.00 21.53 102 GLU A N 1
ATOM 640 C CA . GLU A 1 102 ? 32.838 32.784 7.898 1.00 22.18 102 GLU A CA 1
ATOM 641 C C . GLU A 1 102 ? 31.981 32.276 6.750 1.00 22.88 102 GLU A C 1
ATOM 642 O O . GLU A 1 102 ? 32.172 31.161 6.263 1.00 22.83 102 GLU A O 1
ATOM 648 N N . LEU A 1 103 ? 31.027 33.088 6.315 1.00 23.14 103 LEU A N 1
ATOM 649 C CA . LEU A 1 103 ? 30.161 32.661 5.235 1.00 22.31 103 LEU A CA 1
ATOM 650 C C . LEU A 1 103 ? 30.306 33.579 4.023 1.00 21.64 103 LEU A C 1
ATOM 651 O O . LEU A 1 103 ? 30.319 34.797 4.152 1.00 21.90 103 LEU A O 1
ATOM 656 N N . THR A 1 104 ? 30.404 32.988 2.843 1.00 21.87 104 THR A N 1
ATOM 657 C CA . THR A 1 104 ? 30.517 33.785 1.631 1.00 20.68 104 THR A CA 1
ATOM 658 C C . THR A 1 104 ? 29.134 33.865 1.039 1.00 19.37 104 THR A C 1
ATOM 659 O O . THR A 1 104 ? 28.437 32.863 0.881 1.00 19.13 104 THR A O 1
ATOM 663 N N . PHE A 1 105 ? 28.725 35.086 0.759 1.00 18.41 105 PHE A N 1
ATOM 664 C CA . PHE A 1 105 ? 27.420 35.362 0.200 1.00 17.34 105 PHE A CA 1
ATOM 665 C C . PHE A 1 105 ? 27.553 35.941 -1.201 1.00 17.19 105 PHE A C 1
ATOM 666 O O . PHE A 1 105 ? 28.563 36.549 -1.535 1.00 15.29 105 PHE A O 1
ATOM 674 N N . SER A 1 106 ? 26.489 35.800 -1.979 1.00 18.10 106 SER A N 1
ATOM 675 C CA . SER A 1 106 ? 26.471 36.368 -3.325 1.00 18.51 106 SER A CA 1
ATOM 676 C C . SER A 1 106 ? 26.100 37.839 -3.315 1.00 17.93 106 SER A C 1
ATOM 677 O O . SER A 1 106 ? 25.149 38.254 -2.639 1.00 18.19 106 SER A O 1
ATOM 680 N N . GLN A 1 107 ? 26.857 38.619 -4.091 1.00 18.33 107 GLN A N 1
ATOM 681 C CA . GLN A 1 107 ? 26.651 40.054 -4.275 1.00 18.10 107 GLN A CA 1
ATOM 682 C C . GLN A 1 107 ? 26.286 40.325 -5.742 1.00 18.75 107 GLN A C 1
ATOM 683 O O . GLN A 1 107 ? 26.880 39.722 -6.621 1.00 18.34 107 GLN A O 1
ATOM 689 N N . HIS A 1 108 ? 25.338 41.231 -5.983 1.00 18.87 108 HIS A N 1
ATOM 690 C CA . HIS A 1 108 ? 24.943 41.642 -7.338 1.00 19.19 108 HIS A CA 1
ATOM 691 C C . HIS A 1 108 ? 25.572 43.013 -7.549 1.00 21.29 108 HIS A C 1
ATOM 692 O O . HIS A 1 108 ? 25.109 44.007 -6.996 1.00 23.07 108 HIS A O 1
ATOM 699 N N . VAL A 1 109 ? 26.640 43.055 -8.337 1.00 23.14 109 VAL A N 1
ATOM 700 C CA . VAL A 1 109 ? 27.380 44.288 -8.614 1.00 25.27 109 VAL A CA 1
ATOM 701 C C . VAL A 1 109 ? 26.760 45.277 -9.622 1.00 26.42 109 VAL A C 1
ATOM 702 O O . VAL A 1 109 ? 26.875 46.498 -9.448 1.00 26.25 109 VAL A O 1
ATOM 706 N N . ARG A 1 110 ? 26.121 44.761 -10.675 1.00 26.31 110 ARG A N 1
ATOM 707 C CA . ARG A 1 110 ? 25.498 45.616 -11.705 1.00 26.47 110 ARG A CA 1
ATOM 708 C C . ARG A 1 110 ? 24.248 44.936 -12.215 1.00 25.36 110 ARG A C 1
ATOM 709 O O . ARG A 1 110 ? 24.234 43.720 -12.405 1.00 24.35 110 ARG A O 1
ATOM 717 N N . CYS A 1 111 ? 23.205 45.719 -12.451 1.00 23.38 111 CYS A N 1
ATOM 718 C CA . CYS A 1 111 ? 21.950 45.159 -12.889 1.00 24.00 111 CYS A CA 1
ATOM 719 C C . CYS A 1 111 ? 21.414 45.822 -14.142 1.00 25.63 111 CYS A C 1
ATOM 720 O O . CYS A 1 111 ? 21.767 46.951 -14.449 1.00 25.31 111 CYS A O 1
ATOM 723 N N . GLU A 1 112 ? 20.534 45.111 -14.835 1.00 27.62 112 GLU A N 1
ATOM 724 C CA . GLU A 1 112 ? 19.909 45.633 -16.041 1.00 30.28 112 GLU A CA 1
ATOM 725 C C . GLU A 1 112 ? 18.559 45.001 -16.239 1.00 30.94 112 GLU A C 1
ATOM 726 O O . GLU A 1 112 ? 18.307 43.900 -15.767 1.00 29.40 112 GLU A O 1
ATOM 732 N N . CYS A 1 113 ? 17.684 45.715 -16.939 1.00 33.65 113 CYS A N 1
ATOM 733 C CA . CYS A 1 113 ? 16.362 45.199 -17.254 1.00 36.68 113 CYS A CA 1
ATOM 734 C C . CYS A 1 113 ? 16.464 44.265 -18.464 1.00 39.25 113 CYS A C 1
ATOM 735 O O . CYS A 1 113 ? 17.063 44.624 -19.473 1.00 38.12 113 CYS A O 1
ATOM 738 N N . ARG A 1 114 ? 15.887 43.071 -18.341 1.00 43.00 114 ARG A N 1
ATOM 739 C CA . ARG A 1 114 ? 15.901 42.065 -19.406 1.00 47.31 114 ARG A CA 1
ATOM 740 C C . ARG A 1 114 ? 14.574 41.317 -19.435 1.00 50.76 114 ARG A C 1
ATOM 741 O O . ARG A 1 114 ? 13.879 41.246 -18.423 1.00 50.85 114 ARG A O 1
ATOM 749 N N . PRO A 1 115 ? 14.376 40.502 -20.529 1.00 54.59 115 PRO A N 1
ATOM 750 C CA . PRO A 1 115 ? 13.190 39.625 -20.831 1.00 57.53 115 PRO A CA 1
ATOM 751 C C . PRO A 1 115 ? 12.853 38.617 -19.788 1.00 60.58 115 PRO A C 1
ATOM 752 O O . PRO A 1 115 ? 13.590 37.627 -19.678 1.00 61.27 115 PRO A O 1
ATOM 756 N N . LEU A 1 116 ? 11.816 38.738 -19.011 1.00 64.00 116 LEU A N 1
ATOM 757 C CA . LEU A 1 116 ? 11.592 37.621 -18.099 1.00 67.17 116 LEU A CA 1
ATOM 758 C C . LEU A 1 116 ? 11.302 36.339 -18.857 1.00 69.31 116 LEU A C 1
ATOM 759 O O . LEU A 1 116 ? 11.331 36.315 -20.088 1.00 69.81 116 LEU A O 1
ATOM 764 N N . ARG A 1 117 ? 11.010 35.270 -18.123 1.00 71.43 117 ARG A N 1
ATOM 765 C CA . ARG A 1 117 ? 10.690 33.996 -18.753 1.00 73.30 117 ARG A CA 1
ATOM 766 C C . ARG A 1 117 ? 9.994 33.037 -17.794 1.00 74.59 117 ARG A C 1
ATOM 767 O O . ARG A 1 117 ? 10.286 33.013 -16.597 1.00 74.77 117 ARG A O 1
ATOM 769 N N . SER B 1 18 ? 46.709 38.822 -0.724 1.00 66.68 18 SER B N 1
ATOM 770 C CA . SER B 1 18 ? 46.795 37.499 -1.344 1.00 66.27 18 SER B CA 1
ATOM 771 C C . SER B 1 18 ? 45.634 37.231 -2.266 1.00 65.36 18 SER B C 1
ATOM 772 O O . SER B 1 18 ? 44.903 38.142 -2.673 1.00 65.87 18 SER B O 1
ATOM 774 N N . SER B 1 19 ? 45.486 35.973 -2.531 1.00 63.65 19 SER B N 1
ATOM 775 C CA . SER B 1 19 ? 44.397 35.548 -3.299 1.00 61.53 19 SER B CA 1
ATOM 776 C C . SER B 1 19 ? 43.355 35.503 -2.189 1.00 59.56 19 SER B C 1
ATOM 777 O O . SER B 1 19 ? 42.260 34.959 -2.331 1.00 59.85 19 SER B O 1
ATOM 780 N N . GLU B 1 20 ? 43.783 36.109 -1.073 1.00 56.27 20 GLU B N 1
ATOM 781 C CA . GLU B 1 20 ? 43.005 36.182 0.162 1.00 52.54 20 GLU B CA 1
ATOM 782 C C . GLU B 1 20 ? 41.860 37.191 0.045 1.00 48.81 20 GLU B C 1
ATOM 783 O O . GLU B 1 20 ? 42.043 38.278 -0.495 1.00 49.19 20 GLU B O 1
ATOM 789 N N . VAL B 1 21 ? 40.682 36.843 0.545 1.00 43.95 21 VAL B N 1
ATOM 790 C CA . VAL B 1 21 ? 39.563 37.780 0.494 1.00 40.18 21 VAL B CA 1
ATOM 791 C C . VAL B 1 21 ? 39.322 38.390 1.870 1.00 37.13 21 VAL B C 1
ATOM 792 O O . VAL B 1 21 ? 39.625 37.777 2.884 1.00 36.51 21 VAL B O 1
ATOM 796 N N . GLU B 1 22 ? 38.783 39.600 1.889 1.00 33.57 22 GLU B N 1
ATOM 797 C CA . GLU B 1 22 ? 38.469 40.295 3.121 1.00 30.68 22 GLU B CA 1
ATOM 798 C C . GLU B 1 22 ? 37.285 39.639 3.821 1.00 29.43 22 GLU B C 1
ATOM 799 O O . GLU B 1 22 ? 36.350 39.154 3.168 1.00 27.78 22 GLU 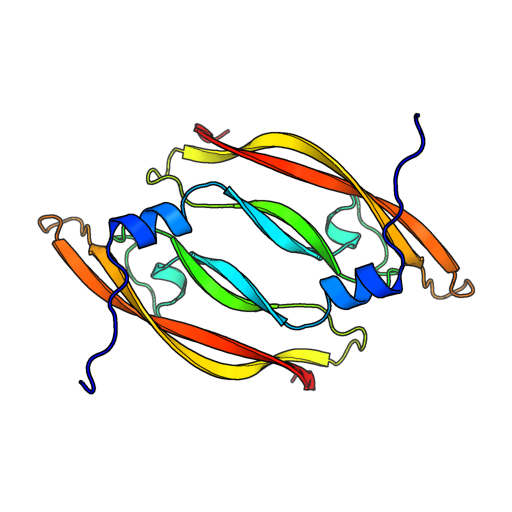B O 1
ATOM 805 N N . VAL B 1 23 ? 37.337 39.609 5.151 1.00 26.32 23 VAL B N 1
ATOM 806 C CA . VAL B 1 23 ? 36.246 39.056 5.943 1.00 24.10 23 VAL B CA 1
ATOM 807 C C . VAL B 1 23 ? 35.640 40.233 6.704 1.00 23.54 23 VAL B C 1
ATOM 808 O O . VAL B 1 23 ? 36.343 40.971 7.387 1.00 24.24 23 VAL B O 1
ATOM 812 N N . VAL B 1 24 ? 34.346 40.443 6.554 1.00 23.11 24 VAL B N 1
ATOM 813 C CA . VAL B 1 24 ? 33.716 41.540 7.250 1.00 23.90 24 VAL B CA 1
ATOM 814 C C . VAL B 1 24 ? 33.536 41.030 8.679 1.00 23.42 24 VAL B C 1
ATOM 815 O O . VAL B 1 24 ? 32.846 40.036 8.897 1.00 21.79 24 VAL B O 1
ATOM 819 N N . PRO B 1 25 ? 34.187 41.691 9.664 1.00 24.15 25 PRO B N 1
ATOM 820 C CA . PRO B 1 25 ? 34.082 41.270 11.070 1.00 23.37 25 PRO B CA 1
ATOM 821 C C . PRO B 1 25 ? 32.676 41.298 11.653 1.00 22.72 25 PRO B C 1
ATOM 822 O O . PRO B 1 25 ? 31.848 42.113 11.271 1.00 22.30 25 PRO B O 1
ATOM 826 N N . PHE B 1 26 ? 32.419 40.401 12.600 1.00 23.50 26 PHE B N 1
ATOM 827 C CA . PHE B 1 26 ? 31.107 40.292 13.247 1.00 23.72 26 PHE B CA 1
ATOM 828 C C . PHE B 1 26 ? 30.459 41.613 13.635 1.00 24.14 26 PHE B C 1
ATOM 829 O O . PHE B 1 26 ? 29.291 41.844 13.340 1.00 24.31 26 PHE B O 1
ATOM 837 N N . GLN B 1 27 ? 31.217 42.483 14.292 1.00 25.41 27 GLN B N 1
ATOM 838 C CA . GLN B 1 27 ? 30.693 43.772 14.710 1.00 28.61 27 GLN B CA 1
ATOM 839 C C . GLN B 1 27 ? 30.126 44.579 13.542 1.00 27.84 27 GLN B C 1
ATOM 840 O O . GLN B 1 27 ? 29.046 45.143 13.644 1.00 26.43 27 GLN B O 1
ATOM 846 N N . GLU B 1 28 ? 30.875 44.657 12.447 1.00 28.40 28 GLU B N 1
ATOM 847 C CA . GLU B 1 28 ? 30.406 45.399 11.276 1.00 28.23 28 GLU B CA 1
ATOM 848 C C . GLU B 1 28 ? 29.177 44.726 10.684 1.00 27.02 28 GLU B C 1
ATOM 849 O O . GLU B 1 28 ? 28.164 45.374 10.411 1.00 27.56 28 GLU B O 1
ATOM 855 N N . VAL B 1 29 ? 29.247 43.414 10.512 1.00 26.71 29 VAL B N 1
ATOM 856 C CA . VAL B 1 29 ? 28.130 42.673 9.953 1.00 25.98 29 VAL B CA 1
ATOM 857 C C . VAL B 1 29 ? 26.858 42.994 10.739 1.00 27.84 29 VAL B C 1
ATOM 858 O O . VAL B 1 29 ? 25.820 43.382 10.167 1.00 26.73 29 VAL B O 1
ATOM 862 N N . TRP B 1 30 ? 26.948 42.846 12.059 1.00 28.31 30 TRP B N 1
ATOM 863 C CA . TRP B 1 30 ? 25.821 43.095 12.942 1.00 29.17 30 TRP B CA 1
ATOM 864 C C . TRP B 1 30 ? 25.283 44.511 12.816 1.00 28.16 30 TRP B C 1
ATOM 865 O O . TRP B 1 30 ? 24.077 44.707 12.727 1.00 28.50 30 TRP B O 1
ATOM 876 N N . GLY B 1 31 ? 26.183 45.486 12.813 1.00 28.43 31 GLY B N 1
ATOM 877 C CA . GLY B 1 31 ? 25.778 46.877 12.729 1.00 30.13 31 GLY B CA 1
ATOM 878 C C . GLY B 1 31 ? 25.147 47.251 11.406 1.00 31.49 31 GLY B C 1
ATOM 879 O O . GLY B 1 31 ? 24.222 48.075 11.355 1.00 31.30 31 GLY B O 1
ATOM 880 N N . ARG B 1 32 ? 25.651 46.646 10.332 1.00 32.20 32 ARG B N 1
ATOM 881 C CA . ARG B 1 32 ? 25.147 46.906 8.996 1.00 33.15 32 ARG B CA 1
ATOM 882 C C . ARG B 1 32 ? 23.703 46.426 8.834 1.00 33.11 32 ARG B C 1
ATOM 883 O O . ARG B 1 32 ? 22.909 47.058 8.143 1.00 33.76 32 ARG B O 1
ATOM 891 N N . SER B 1 33 ? 23.353 45.311 9.470 1.00 32.44 33 SER B N 1
ATOM 892 C CA . SER B 1 33 ? 22.005 44.786 9.348 1.00 32.60 33 SER B CA 1
ATOM 893 C C . SER B 1 33 ? 21.096 45.091 10.522 1.00 32.37 33 SER B C 1
ATOM 894 O O . SER B 1 33 ? 19.959 44.634 10.571 1.00 32.10 33 SER B O 1
ATOM 897 N N . TYR B 1 34 ? 21.593 45.865 11.472 1.00 33.17 34 TYR B N 1
ATOM 898 C CA . TYR B 1 34 ? 20.785 46.198 12.621 1.00 33.44 34 TYR B CA 1
ATOM 899 C C . TYR B 1 34 ? 19.757 47.251 12.233 1.00 32.31 34 TYR B C 1
ATOM 900 O O . TYR B 1 34 ? 20.022 48.142 11.424 1.00 31.85 34 TYR B O 1
ATOM 909 N N . CYS B 1 35 ? 18.579 47.122 12.813 1.00 29.82 35 CYS B N 1
ATOM 910 C CA . CYS B 1 35 ? 17.483 48.044 12.591 1.00 28.81 35 CYS B CA 1
ATOM 911 C C . CYS B 1 35 ? 17.872 49.447 12.114 1.00 28.47 35 CYS B C 1
ATOM 912 O O . CYS B 1 35 ? 18.590 50.178 12.797 1.00 28.75 35 CYS B O 1
ATOM 915 N N . ARG B 1 36 ? 17.356 49.829 10.948 1.00 27.42 36 ARG B N 1
ATOM 916 C CA . ARG B 1 36 ? 17.663 51.128 10.371 1.00 26.90 36 ARG B CA 1
ATOM 917 C C . ARG B 1 36 ? 16.654 51.527 9.286 1.00 24.99 36 ARG B C 1
ATOM 918 O O . ARG B 1 36 ? 15.930 50.689 8.771 1.00 23.73 36 ARG B O 1
ATOM 926 N N . ALA B 1 37 ? 16.608 52.817 8.976 1.00 24.22 37 ALA B N 1
ATOM 927 C CA . ALA B 1 37 ? 15.732 53.356 7.932 1.00 24.92 37 ALA B CA 1
ATOM 928 C C . ALA B 1 37 ? 16.514 53.086 6.647 1.00 25.54 37 ALA B C 1
ATOM 929 O O . ALA B 1 37 ? 17.542 53.720 6.401 1.00 26.79 37 ALA B O 1
ATOM 931 N N . LEU B 1 38 ? 16.044 52.150 5.837 1.00 26.28 38 LEU B N 1
ATOM 932 C CA . LEU B 1 38 ? 16.767 51.801 4.619 1.00 26.89 38 LEU B CA 1
ATOM 933 C C . LEU B 1 38 ? 15.987 52.033 3.318 1.00 26.15 38 LEU B C 1
ATOM 934 O O . LEU B 1 38 ? 14.821 51.642 3.199 1.00 25.30 38 LEU B O 1
ATOM 939 N N . GLU B 1 39 ? 16.635 52.672 2.349 1.00 26.22 39 GLU B N 1
ATOM 940 C CA . GLU B 1 39 ? 15.996 52.902 1.053 1.00 26.46 39 GLU B CA 1
ATOM 941 C C . GLU B 1 39 ? 15.552 51.557 0.511 1.00 25.81 39 GLU B C 1
ATOM 942 O O . GLU B 1 39 ? 16.332 50.605 0.451 1.00 25.67 39 GLU B O 1
ATOM 948 N N . ARG B 1 40 ? 14.286 51.486 0.130 1.00 27.00 40 ARG B N 1
ATOM 949 C CA . ARG B 1 40 ? 13.688 50.276 -0.408 1.00 29.13 40 ARG B CA 1
ATOM 950 C C . ARG B 1 40 ? 12.812 50.679 -1.589 1.00 29.09 40 ARG B C 1
ATOM 951 O O . ARG B 1 40 ? 12.234 51.757 -1.571 1.00 29.15 40 ARG B O 1
ATOM 959 N N . LEU B 1 41 ? 12.720 49.833 -2.612 1.00 29.43 41 LEU B N 1
ATOM 960 C CA . LEU B 1 41 ? 11.868 50.142 -3.764 1.00 29.35 41 LEU B CA 1
ATOM 961 C C . LEU B 1 41 ? 10.550 49.435 -3.471 1.00 28.56 41 LEU B C 1
ATOM 962 O O . LEU B 1 41 ? 10.531 48.221 -3.259 1.00 29.53 41 LEU B O 1
ATOM 967 N N . VAL B 1 42 ? 9.455 50.193 -3.427 1.00 27.43 42 VAL B N 1
ATOM 968 C CA . VAL B 1 42 ? 8.145 49.630 -3.099 1.00 27.16 42 VAL B CA 1
ATOM 969 C C . VAL B 1 42 ? 7.085 49.834 -4.191 1.00 27.96 42 VAL B C 1
ATOM 970 O O . VAL B 1 42 ? 7.047 50.866 -4.837 1.00 27.15 42 VAL B O 1
ATOM 974 N N . ASP B 1 43 ? 6.205 48.856 -4.351 1.00 28.79 43 ASP B N 1
ATOM 975 C CA . ASP B 1 43 ? 5.138 48.924 -5.336 1.00 30.32 43 ASP B CA 1
ATOM 976 C C . ASP B 1 43 ? 4.162 50.033 -4.933 1.00 30.77 43 ASP B C 1
ATOM 977 O O . ASP B 1 43 ? 3.642 50.020 -3.815 1.00 30.40 43 ASP B O 1
ATOM 982 N N . VAL B 1 44 ? 3.900 50.979 -5.837 1.00 28.98 44 VAL B N 1
ATOM 983 C CA . VAL B 1 44 ? 2.986 52.068 -5.529 1.00 28.29 44 VAL B CA 1
ATOM 984 C C . VAL B 1 44 ? 1.594 51.595 -5.100 1.00 28.85 44 VAL B C 1
ATOM 985 O O . VAL B 1 44 ? 1.074 52.024 -4.076 1.00 27.63 44 VAL B O 1
ATOM 989 N N . VAL B 1 45 ? 0.988 50.713 -5.882 1.00 29.46 45 VAL B N 1
ATOM 990 C CA . VAL B 1 45 ? -0.338 50.216 -5.543 1.00 30.13 45 VAL B CA 1
ATOM 991 C C . VAL B 1 45 ? -0.427 49.594 -4.141 1.00 30.17 45 VAL B C 1
ATOM 992 O O . VAL B 1 45 ? -1.437 49.778 -3.458 1.00 29.03 45 VAL B O 1
ATOM 996 N N . SER B 1 46 ? 0.611 48.873 -3.711 1.00 30.00 46 SER B N 1
ATOM 997 C CA . SER B 1 46 ? 0.584 48.242 -2.385 1.00 31.25 46 SER B CA 1
ATOM 998 C C . SER B 1 46 ? 0.698 49.243 -1.231 1.00 30.64 46 SER B C 1
ATOM 999 O O . SER B 1 46 ? 0.518 48.879 -0.072 1.00 30.89 46 SER B O 1
ATOM 1002 N N . GLU B 1 47 ? 0.993 50.499 -1.554 1.00 30.35 47 GLU B N 1
ATOM 1003 C CA . GLU B 1 47 ? 1.073 51.570 -0.563 1.00 29.86 47 GLU B CA 1
ATOM 1004 C C . GLU B 1 47 ? -0.327 52.117 -0.367 1.00 30.74 47 GLU B C 1
ATOM 1005 O O . GLU B 1 47 ? -0.561 52.954 0.490 1.00 30.41 47 GLU B O 1
ATOM 1011 N N . TYR B 1 48 ? -1.259 51.667 -1.196 1.00 32.65 48 TYR B N 1
ATOM 1012 C CA . TYR B 1 48 ? -2.633 52.120 -1.059 1.00 35.46 48 TYR B CA 1
ATOM 1013 C C . TYR B 1 48 ? -3.351 51.177 -0.116 1.00 38.37 48 TYR B C 1
ATOM 1014 O O . TYR B 1 48 ? -3.104 49.970 -0.124 1.00 38.89 48 TYR B O 1
ATOM 1023 N N . PRO B 1 49 ? -4.244 51.721 0.718 1.00 41.00 49 PRO B N 1
ATOM 1024 C CA . PRO B 1 49 ? -4.998 50.903 1.664 1.00 43.70 49 PRO B CA 1
ATOM 1025 C C . PRO B 1 49 ? -5.682 49.752 0.912 1.00 45.51 49 PRO B C 1
ATOM 1026 O O . PRO B 1 49 ? -5.301 48.592 1.034 1.00 46.18 49 PRO B O 1
ATOM 1030 N N . SER B 1 50 ? -6.686 50.098 0.117 1.00 47.32 50 SER B N 1
ATOM 1031 C CA . SER B 1 50 ? -7.447 49.114 -0.638 1.00 49.40 50 SER B CA 1
ATOM 1032 C C . SER B 1 50 ? -6.905 48.835 -2.047 1.00 50.22 50 SER B C 1
ATOM 1033 O O . SER B 1 50 ? -5.904 49.418 -2.479 1.00 49.77 50 SER B O 1
ATOM 1036 N N . GLU B 1 51 ? -7.573 47.926 -2.751 1.00 50.91 51 GLU B N 1
ATOM 1037 C CA . GLU B 1 51 ? -7.175 47.556 -4.103 1.00 51.65 51 GLU B CA 1
ATOM 1038 C C . GLU B 1 51 ? -7.293 48.748 -5.043 1.00 51.67 51 GLU B C 1
ATOM 1039 O O . GLU B 1 51 ? -8.290 49.475 -5.032 1.00 51.75 51 GLU B O 1
ATOM 1041 N N . VAL B 1 52 ? -6.256 48.946 -5.847 1.00 51.73 52 VAL B N 1
ATOM 1042 C CA . VAL B 1 52 ? -6.204 50.033 -6.819 1.00 51.72 52 VAL B CA 1
ATOM 1043 C C . VAL B 1 52 ? -5.589 49.460 -8.099 1.00 51.80 52 VAL B C 1
ATOM 1044 O O . VAL B 1 52 ? -4.729 48.577 -8.048 1.00 51.87 52 VAL B O 1
ATOM 1048 N N . GLU B 1 53 ? -6.049 49.935 -9.248 1.00 51.50 53 GLU B N 1
ATOM 1049 C CA . GLU B 1 53 ? -5.514 49.454 -10.517 1.00 51.34 53 GLU B CA 1
ATOM 1050 C C . GLU B 1 53 ? -4.067 49.906 -10.724 1.00 50.05 53 GLU B C 1
ATOM 1051 O O . GLU B 1 53 ? -3.725 51.060 -10.468 1.00 49.59 53 GLU B O 1
ATOM 1057 N N . HIS B 1 54 ? -3.215 48.990 -11.167 1.00 49.00 54 HIS B N 1
ATOM 1058 C CA . HIS B 1 54 ? -1.815 49.323 -11.418 1.00 48.29 54 HIS B CA 1
ATOM 1059 C C . HIS B 1 54 ? -1.761 50.329 -12.562 1.00 46.32 54 HIS B C 1
ATOM 1060 O O . HIS B 1 54 ? -1.443 49.984 -13.701 1.00 46.27 54 HIS B O 1
ATOM 1067 N N . MET B 1 55 ? -2.071 51.578 -12.238 1.00 43.33 55 MET B N 1
ATOM 1068 C CA . MET B 1 55 ? -2.098 52.640 -13.218 1.00 40.09 55 MET B CA 1
ATOM 1069 C C . MET B 1 55 ? -0.978 53.652 -13.037 1.00 37.01 55 MET B C 1
ATOM 1070 O O . MET B 1 55 ? -1.086 54.778 -13.519 1.00 36.57 55 MET B O 1
ATOM 1075 N N . PHE B 1 56 ? 0.108 53.251 -12.383 1.00 32.70 56 PHE B N 1
ATOM 1076 C CA . PHE B 1 56 ? 1.203 54.183 -12.130 1.00 30.10 56 PHE B CA 1
ATOM 1077 C C . PHE B 1 56 ? 2.502 53.850 -12.819 1.00 27.90 56 PHE B C 1
ATOM 1078 O O . PHE B 1 56 ? 2.840 52.693 -12.987 1.00 28.13 56 PHE B O 1
ATOM 1086 N N . SER B 1 57 ? 3.228 54.889 -13.207 1.00 26.65 57 SER B N 1
ATOM 1087 C CA . SER B 1 57 ? 4.518 54.727 -13.841 1.00 26.05 57 SER B CA 1
ATOM 1088 C C . SER B 1 57 ? 5.440 55.802 -13.283 1.00 25.61 57 SER B C 1
ATOM 1089 O O . SER B 1 57 ? 5.115 56.994 -13.350 1.00 26.30 57 SER B O 1
ATOM 1092 N N . PRO B 1 58 ? 6.573 55.400 -12.660 1.00 25.43 58 PRO B N 1
ATOM 1093 C CA . PRO B 1 58 ? 7.005 54.007 -12.460 1.00 24.33 58 PRO B CA 1
ATOM 1094 C C . PRO B 1 58 ? 6.038 53.257 -11.540 1.00 23.52 58 PRO B C 1
ATOM 1095 O O . PRO B 1 58 ? 5.247 53.869 -10.834 1.00 22.96 58 PRO B O 1
ATOM 1099 N N . SER B 1 59 ? 6.063 51.933 -11.589 1.00 23.43 59 SER B N 1
ATOM 1100 C CA . SER B 1 59 ? 5.145 51.146 -10.782 1.00 24.63 59 SER B CA 1
ATOM 1101 C C . SER B 1 59 ? 5.635 51.017 -9.343 1.00 25.04 59 SER B C 1
ATOM 1102 O O . SER B 1 59 ? 4.874 50.636 -8.459 1.00 25.49 59 SER B O 1
ATOM 1105 N N . CYS B 1 60 ? 6.906 51.339 -9.138 1.00 26.27 60 CYS B N 1
ATOM 1106 C CA . CYS B 1 60 ? 7.566 51.241 -7.843 1.00 25.80 60 CYS B CA 1
ATOM 1107 C C . CYS B 1 60 ? 8.333 52.527 -7.535 1.00 25.37 60 CYS B C 1
ATOM 1108 O O . CYS B 1 60 ? 8.895 53.166 -8.432 1.00 25.59 60 CYS B O 1
ATOM 1111 N N . VAL B 1 61 ? 8.352 52.920 -6.267 1.00 23.25 61 VAL B N 1
ATOM 1112 C CA . VAL B 1 61 ? 9.061 54.121 -5.862 1.00 21.99 61 VAL B CA 1
ATOM 1113 C C . VAL B 1 61 ? 10.070 53.780 -4.745 1.00 21.17 61 VAL B C 1
ATOM 1114 O O . VAL B 1 61 ? 9.977 52.743 -4.100 1.00 20.15 61 VAL B O 1
ATOM 1118 N N . SER B 1 62 ? 11.050 54.651 -4.582 1.00 19.50 62 SER B N 1
ATOM 1119 C CA . SER B 1 62 ? 12.098 54.487 -3.603 1.00 21.44 62 SER B CA 1
ATOM 1120 C C . SER B 1 62 ? 11.693 55.214 -2.309 1.00 20.29 62 SER B C 1
ATOM 1121 O O . SER B 1 62 ? 11.588 56.438 -2.287 1.00 18.37 62 SER B O 1
ATOM 1124 N N . LEU B 1 63 ? 11.446 54.446 -1.247 1.00 20.54 63 LEU B N 1
ATOM 1125 C CA . LEU B 1 63 ? 11.060 55.035 0.045 1.00 19.71 63 LEU B CA 1
ATOM 1126 C C . LEU B 1 63 ? 11.967 54.534 1.184 1.00 19.84 63 LEU B C 1
ATOM 1127 O O . LEU B 1 63 ? 12.575 53.456 1.086 1.00 19.61 63 LEU B O 1
ATOM 1132 N N . LEU B 1 64 ? 12.069 55.320 2.253 1.00 18.40 64 LEU B N 1
ATOM 1133 C CA . LEU B 1 64 ? 12.866 54.876 3.408 1.00 18.21 64 LEU B CA 1
ATOM 1134 C C . LEU B 1 64 ? 11.898 54.038 4.225 1.00 16.94 64 LEU B C 1
ATOM 1135 O O . LEU B 1 64 ? 10.798 54.479 4.542 1.00 16.08 64 LEU B O 1
ATOM 1140 N N . ARG B 1 65 ? 12.290 52.802 4.494 1.00 18.68 65 ARG B N 1
ATOM 1141 C CA . ARG B 1 65 ? 11.484 51.894 5.303 1.00 19.58 65 ARG B CA 1
ATOM 1142 C C . ARG B 1 65 ? 12.359 51.265 6.401 1.00 20.03 65 ARG B C 1
ATOM 1143 O O . ARG B 1 65 ? 13.503 50.860 6.148 1.00 19.13 65 ARG B O 1
ATOM 1151 N N . CYS B 1 66 ? 11.833 51.206 7.628 1.00 20.68 66 CYS B N 1
ATOM 1152 C CA . CYS B 1 66 ? 12.576 50.584 8.727 1.00 21.94 66 CYS B CA 1
ATOM 1153 C C . CYS B 1 66 ? 12.791 49.129 8.395 1.00 22.25 66 CYS B C 1
ATOM 1154 O O . CYS B 1 66 ? 11.845 48.398 8.106 1.00 24.20 66 CYS B O 1
ATOM 1157 N N . THR B 1 67 ? 14.032 48.693 8.451 1.00 23.34 67 THR B N 1
ATOM 1158 C CA . THR B 1 67 ? 14.325 47.315 8.121 1.00 25.93 67 THR B CA 1
ATOM 1159 C C . THR B 1 67 ? 15.521 46.897 8.945 1.00 26.03 67 THR B C 1
ATOM 1160 O O . THR B 1 67 ? 16.428 47.693 9.189 1.00 25.76 67 THR B O 1
ATOM 1164 N N . GLY B 1 68 ? 15.537 45.639 9.344 1.00 27.51 68 GLY B N 1
ATOM 1165 C CA . GLY B 1 68 ? 16.654 45.159 10.124 1.00 31.18 68 GLY B CA 1
ATOM 1166 C C . GLY B 1 68 ? 16.239 44.066 11.077 1.00 33.02 68 GLY B C 1
ATOM 1167 O O . GLY B 1 68 ? 15.058 43.865 11.340 1.00 32.53 68 GLY B O 1
ATOM 1168 N N . CYS B 1 69 ? 17.221 43.324 11.559 1.00 35.57 69 CYS B N 1
ATOM 1169 C CA . CYS B 1 69 ? 16.944 42.275 12.515 1.00 38.37 69 CYS B CA 1
ATOM 1170 C C . CYS B 1 69 ? 17.335 42.889 13.876 1.00 40.23 69 CYS B C 1
ATOM 1171 O O . CYS B 1 69 ? 18.026 43.916 13.934 1.00 40.54 69 CYS B O 1
ATOM 1174 N N . CYS B 1 70 ? 16.858 42.303 14.962 1.00 42.62 70 CYS B N 1
ATOM 1175 C CA . CYS B 1 70 ? 17.132 42.865 16.276 1.00 45.05 70 CYS B CA 1
ATOM 1176 C C . CYS B 1 70 ? 17.861 41.963 17.266 1.00 47.74 70 CYS B C 1
ATOM 1177 O O . CYS B 1 70 ? 17.898 42.267 18.456 1.00 48.03 70 CYS B O 1
ATOM 1180 N N . GLY B 1 71 ? 18.431 40.863 16.789 1.00 51.08 71 GLY B N 1
ATOM 1181 C CA . GLY B 1 71 ? 19.128 39.950 17.684 1.00 55.08 71 GLY B CA 1
ATOM 1182 C C . GLY B 1 71 ? 18.187 39.144 18.573 1.00 57.66 71 GLY B C 1
ATOM 1183 O O . GLY B 1 71 ? 18.620 38.280 19.341 1.00 57.96 71 GLY B O 1
ATOM 1184 N N . ASP B 1 72 ? 16.892 39.425 18.468 1.00 59.90 72 ASP B N 1
ATOM 1185 C CA . ASP B 1 72 ? 15.884 38.731 19.262 1.00 62.05 72 ASP B CA 1
ATOM 1186 C C . ASP B 1 72 ? 14.595 38.570 18.449 1.00 62.67 72 ASP B C 1
ATOM 1187 O O . ASP B 1 72 ? 14.054 39.544 17.919 1.00 63.05 72 ASP B O 1
ATOM 1192 N N . GLU B 1 73 ? 14.125 37.329 18.336 1.00 63.03 73 GLU B N 1
ATOM 1193 C CA . GLU B 1 73 ? 12.903 37.017 17.597 1.00 62.57 73 GLU B CA 1
ATOM 1194 C C . GLU B 1 73 ? 11.709 37.772 18.177 1.00 62.12 73 GLU B C 1
ATOM 1195 O O . GLU B 1 73 ? 10.736 38.047 17.474 1.00 62.43 73 GLU B O 1
ATOM 1197 N N . ASN B 1 74 ? 11.793 38.116 19.460 1.00 61.41 74 ASN B N 1
ATOM 1198 C CA . ASN B 1 74 ? 10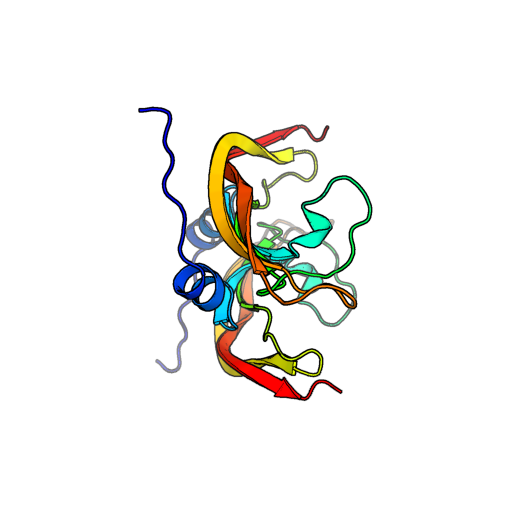.709 38.807 20.139 1.00 59.79 74 ASN B CA 1
ATOM 1199 C C . ASN B 1 74 ? 10.658 40.277 19.747 1.00 58.42 74 ASN B C 1
ATOM 1200 O O . ASN B 1 74 ? 9.572 40.889 19.809 1.00 58.73 74 ASN B O 1
ATOM 1202 N N . LEU B 1 75 ? 11.788 40.859 19.376 1.00 56.49 75 LEU B N 1
ATOM 1203 C CA . LEU B 1 75 ? 11.853 42.269 18.990 1.00 53.93 75 LEU B CA 1
ATOM 1204 C C . LEU B 1 75 ? 11.849 42.443 17.476 1.00 52.11 75 LEU B C 1
ATOM 1205 O O . LEU B 1 75 ? 12.365 41.600 16.740 1.00 52.38 75 LEU B O 1
ATOM 1210 N N . HIS B 1 76 ? 11.259 43.544 17.020 1.00 49.03 76 HIS B N 1
ATOM 1211 C CA . HIS B 1 76 ? 11.204 43.849 15.602 1.00 45.61 76 HIS B CA 1
ATOM 1212 C C . HIS B 1 76 ? 11.507 45.322 15.398 1.00 41.83 76 HIS B C 1
ATOM 1213 O O . HIS B 1 76 ? 11.294 46.144 16.285 1.00 41.88 76 HIS B O 1
ATOM 1220 N N . CYS B 1 77 ? 12.026 45.639 14.222 1.00 37.35 77 CYS B N 1
ATOM 1221 C CA . CYS B 1 77 ? 12.400 46.997 13.850 1.00 32.72 77 CYS B CA 1
ATOM 1222 C C . CYS B 1 77 ? 11.169 47.822 13.486 1.00 30.51 77 CYS B C 1
ATOM 1223 O O . CYS B 1 77 ? 10.403 47.448 12.601 1.00 31.48 77 CYS B O 1
ATOM 1226 N N . VAL B 1 78 ? 10.984 48.951 14.165 1.00 27.55 78 VAL B N 1
ATOM 1227 C CA . VAL B 1 78 ? 9.831 49.801 13.922 1.00 24.55 78 VAL B CA 1
ATOM 1228 C C . VAL B 1 78 ? 10.239 51.251 13.814 1.00 22.83 78 VAL B C 1
ATOM 1229 O O . VAL B 1 78 ? 11.328 51.628 14.239 1.00 23.67 78 VAL B O 1
ATOM 1233 N N . PRO B 1 79 ? 9.386 52.091 13.206 1.00 21.60 79 PRO B N 1
ATOM 1234 C CA . PRO B 1 79 ? 9.791 53.494 13.120 1.00 20.89 79 PRO B CA 1
ATOM 1235 C C . PRO B 1 79 ? 9.498 54.211 14.443 1.00 21.21 79 PRO B C 1
ATOM 1236 O O . PRO B 1 79 ? 8.550 53.847 15.137 1.00 21.33 79 PRO B O 1
ATOM 1240 N N . VAL B 1 80 ? 10.313 55.210 14.772 1.00 21.29 80 VAL B N 1
ATOM 1241 C CA . VAL B 1 80 ? 10.117 56.033 15.960 1.00 22.57 80 VAL B CA 1
ATOM 1242 C C . VAL B 1 80 ? 9.870 57.443 15.439 1.00 23.04 80 VAL B C 1
ATOM 1243 O O . VAL B 1 80 ? 9.579 58.393 16.195 1.00 19.28 80 VAL B O 1
ATOM 1247 N N . GLU B 1 81 ? 9.969 57.569 14.111 1.00 21.40 81 GLU B N 1
ATOM 1248 C CA . GLU B 1 81 ? 9.725 58.844 13.467 1.00 21.63 81 GLU B CA 1
ATOM 1249 C C . GLU B 1 81 ? 9.450 58.610 11.967 1.00 21.38 81 GLU B C 1
ATOM 1250 O O . GLU B 1 81 ? 10.177 57.881 11.299 1.00 17.85 81 GLU B O 1
ATOM 1256 N N . THR B 1 82 ? 8.375 59.216 11.478 1.00 21.34 82 THR B N 1
ATOM 1257 C CA . THR B 1 82 ? 7.975 59.099 10.082 1.00 21.42 82 THR B CA 1
ATOM 1258 C C . THR B 1 82 ? 7.862 60.501 9.539 1.00 22.65 82 THR B C 1
ATOM 1259 O O . THR B 1 82 ? 7.799 61.471 10.296 1.00 22.02 82 THR B O 1
ATOM 1263 N N . ALA B 1 83 ? 7.797 60.596 8.210 1.00 22.59 83 ALA B N 1
ATOM 1264 C CA . ALA B 1 83 ? 7.670 61.867 7.528 1.00 21.56 83 ALA B CA 1
ATOM 1265 C C . ALA B 1 83 ? 6.936 61.623 6.200 1.00 20.76 83 ALA B C 1
ATOM 1266 O O . ALA B 1 83 ? 6.262 60.599 6.019 1.00 21.15 83 ALA B O 1
ATOM 1268 N N . ASN B 1 84 ? 7.068 62.568 5.285 1.00 20.67 84 ASN B N 1
ATOM 1269 C CA . ASN B 1 84 ? 6.395 62.489 3.984 1.00 20.04 84 ASN B CA 1
ATOM 1270 C C . ASN B 1 84 ? 7.318 62.836 2.840 1.00 20.62 84 ASN B C 1
ATOM 1271 O O . ASN B 1 84 ? 8.275 63.589 3.012 1.00 20.28 84 ASN B O 1
ATOM 1276 N N . VAL B 1 85 ? 7.000 62.292 1.665 1.00 20.26 85 VAL B N 1
ATOM 1277 C CA . VAL B 1 85 ? 7.724 62.628 0.448 1.00 19.11 85 VAL B CA 1
ATOM 1278 C C . VAL B 1 85 ? 6.650 62.665 -0.654 1.00 18.78 85 VAL B C 1
ATOM 1279 O O . VAL B 1 85 ? 5.845 61.743 -0.774 1.00 18.24 85 VAL B O 1
ATOM 1283 N N . THR B 1 86 ? 6.594 63.768 -1.401 1.00 17.42 86 THR B N 1
ATOM 1284 C CA . THR B 1 86 ? 5.601 63.909 -2.454 1.00 18.38 86 THR B CA 1
ATOM 1285 C C . THR B 1 86 ? 6.328 63.680 -3.765 1.00 18.14 86 THR B C 1
ATOM 1286 O O . THR B 1 86 ? 7.350 64.318 -4.031 1.00 17.27 86 THR B O 1
ATOM 1290 N N . MET B 1 87 ? 5.806 62.748 -4.556 1.00 17.92 87 MET B N 1
ATOM 1291 C CA . MET B 1 87 ? 6.431 62.372 -5.821 1.00 17.80 87 MET B CA 1
ATOM 1292 C C . MET B 1 87 ? 5.513 62.547 -7.030 1.00 16.96 87 MET B C 1
ATOM 1293 O O . MET B 1 87 ? 4.311 62.346 -6.943 1.00 15.44 87 MET B O 1
ATOM 1298 N N . GLN B 1 88 ? 6.101 62.897 -8.168 1.00 17.82 88 GLN B N 1
ATOM 1299 C CA . GLN B 1 88 ? 5.305 63.086 -9.379 1.00 17.61 88 GLN B CA 1
ATOM 1300 C C . GLN B 1 88 ? 5.327 61.831 -10.238 1.00 18.03 88 GLN B C 1
ATOM 1301 O O . GLN B 1 88 ? 6.362 61.462 -10.774 1.00 18.06 88 GLN B O 1
ATOM 1307 N N . LEU B 1 89 ? 4.189 61.163 -10.352 1.00 17.84 89 LEU B N 1
ATOM 1308 C CA . LEU B 1 89 ? 4.134 59.964 -11.150 1.00 17.85 89 LEU B CA 1
ATOM 1309 C C . LEU B 1 89 ? 3.191 60.170 -12.329 1.00 19.47 89 LEU B C 1
ATOM 1310 O O . LEU B 1 89 ? 2.421 61.143 -12.388 1.00 17.33 89 LEU B O 1
ATOM 1315 N N . LEU B 1 90 ? 3.262 59.214 -13.244 1.00 21.44 90 LEU B N 1
ATOM 1316 C CA . LEU B 1 90 ? 2.431 59.227 -14.437 1.00 24.13 90 LEU B CA 1
ATOM 1317 C C . LEU B 1 90 ? 1.291 58.255 -14.199 1.00 25.86 90 LEU B C 1
ATOM 1318 O O . LEU B 1 90 ? 1.517 57.080 -13.913 1.00 26.53 90 LEU B O 1
ATOM 1323 N N . LYS B 1 91 ? 0.065 58.754 -14.272 1.00 28.43 91 LYS B N 1
ATOM 1324 C CA . LYS B 1 91 ? -1.097 57.899 -14.097 1.00 33.34 91 LYS B CA 1
ATOM 1325 C C . LYS B 1 91 ? -1.558 57.449 -15.486 1.00 36.76 91 LYS B C 1
ATOM 1326 O O . LYS B 1 91 ? -1.784 58.274 -16.375 1.00 35.14 91 LYS B O 1
ATOM 1332 N N . ILE B 1 92 ? -1.671 56.139 -15.671 1.00 41.11 92 ILE B N 1
ATOM 1333 C CA . ILE B 1 92 ? -2.098 55.589 -16.948 1.00 46.08 92 ILE B CA 1
ATOM 1334 C C . ILE B 1 92 ? -3.260 54.626 -16.755 1.00 48.98 92 ILE B C 1
ATOM 1335 O O . ILE B 1 92 ? -3.067 53.502 -16.300 1.00 49.29 92 ILE B O 1
ATOM 1340 N N . ARG B 1 93 ? -4.461 55.076 -17.107 1.00 52.33 93 ARG B N 1
ATOM 1341 C CA . ARG B 1 93 ? -5.663 54.258 -16.982 1.00 55.32 93 ARG B CA 1
ATOM 1342 C C . ARG B 1 93 ? -6.226 53.897 -18.348 1.00 56.05 93 ARG B C 1
ATOM 1343 O O . ARG B 1 93 ? -6.367 54.761 -19.215 1.00 55.88 93 ARG B O 1
ATOM 1351 N N . SER B 1 94 ? -6.563 52.626 -18.534 1.00 56.90 94 SER B N 1
ATOM 1352 C CA . SER B 1 94 ? -7.146 52.195 -19.797 1.00 57.52 94 SER B CA 1
ATOM 1353 C C . SER B 1 94 ? -8.502 52.895 -19.888 1.00 57.49 94 SER B C 1
ATOM 1354 O O . SER B 1 94 ? -9.496 52.413 -19.335 1.00 58.44 94 SER B O 1
ATOM 1356 N N . GLY B 1 95 ? -8.537 54.037 -20.567 1.00 56.65 95 GLY B N 1
ATOM 1357 C CA . GLY B 1 95 ? -9.777 54.783 -20.686 1.00 55.57 95 GLY B CA 1
ATOM 1358 C C . GLY B 1 95 ? -9.556 56.283 -20.595 1.00 55.15 95 GLY B C 1
ATOM 1359 O O . GLY B 1 95 ? -10.384 57.062 -21.078 1.00 55.60 95 GLY B O 1
ATOM 1360 N N . ASP B 1 96 ? -8.455 56.691 -19.958 1.00 53.19 96 ASP B N 1
ATOM 1361 C CA . ASP B 1 96 ? -8.113 58.108 -19.832 1.00 51.44 96 ASP B CA 1
ATOM 1362 C C . ASP B 1 96 ? -6.781 58.343 -20.554 1.00 48.84 96 ASP B C 1
ATOM 1363 O O . ASP B 1 96 ? -6.069 57.393 -20.867 1.00 47.89 96 ASP B O 1
ATOM 1368 N N . ARG B 1 97 ? -6.444 59.600 -20.826 1.00 46.25 97 ARG B N 1
ATOM 1369 C CA . ARG B 1 97 ? -5.160 59.901 -21.468 1.00 44.30 97 ARG B CA 1
ATOM 1370 C C . ARG B 1 97 ? -4.103 59.949 -20.355 1.00 41.94 97 ARG B C 1
ATOM 1371 O O . ARG B 1 97 ? -4.402 60.381 -19.243 1.00 41.56 97 ARG B O 1
ATOM 1379 N N . PRO B 1 98 ? -2.865 59.499 -20.629 1.00 39.37 98 PRO B N 1
ATOM 1380 C CA . PRO B 1 98 ? -1.870 59.551 -19.554 1.00 36.92 98 PRO B CA 1
ATOM 1381 C C . PRO B 1 98 ? -1.839 60.935 -18.914 1.00 35.10 98 PRO B C 1
ATOM 1382 O O . PRO B 1 98 ? -2.045 61.944 -19.587 1.00 33.35 98 PRO B O 1
ATOM 1386 N N . SER B 1 99 ? -1.581 60.973 -17.607 1.00 31.56 99 SER B N 1
ATOM 1387 C CA . SER B 1 99 ? -1.578 62.229 -16.878 1.00 29.41 99 SER B CA 1
ATOM 1388 C C . SER B 1 99 ? -0.646 62.164 -15.646 1.00 26.93 99 SER B C 1
ATOM 1389 O O . SER B 1 99 ? -0.622 61.168 -14.951 1.00 25.53 99 SER B O 1
ATOM 1392 N N . TYR B 1 100 ? 0.116 63.224 -15.392 1.00 24.72 100 TYR B N 1
ATOM 1393 C CA . TYR B 1 100 ? 1.019 63.232 -14.241 1.00 23.03 100 TYR B CA 1
ATOM 1394 C C . TYR B 1 100 ? 0.258 63.593 -12.981 1.00 22.44 100 TYR B C 1
ATOM 1395 O O . TYR B 1 100 ? -0.622 64.454 -13.014 1.00 20.61 100 TYR B O 1
ATOM 1404 N N . VAL B 1 101 ? 0.588 62.914 -11.881 1.00 20.64 101 VAL B N 1
ATOM 1405 C CA . VAL B 1 101 ? -0.058 63.205 -10.606 1.00 21.16 101 VAL B CA 1
ATOM 1406 C C . VAL B 1 101 ? 0.967 63.294 -9.487 1.00 20.21 101 VAL B C 1
ATOM 1407 O O . VAL B 1 101 ? 2.057 62.726 -9.567 1.00 20.30 101 VAL B O 1
ATOM 1411 N N . GLU B 1 102 ? 0.620 64.037 -8.451 1.00 20.16 102 GLU B N 1
ATOM 1412 C CA . GLU B 1 102 ? 1.512 64.173 -7.311 1.00 20.94 102 GLU B CA 1
ATOM 1413 C C . GLU B 1 102 ? 1.003 63.250 -6.204 1.00 21.89 102 GLU B C 1
ATOM 1414 O O . GLU B 1 102 ? -0.147 63.357 -5.772 1.00 21.80 102 GLU B O 1
ATOM 1420 N N . LEU B 1 103 ? 1.846 62.310 -5.790 1.00 21.65 103 LEU B N 1
ATOM 1421 C CA . LEU B 1 103 ? 1.473 61.369 -4.749 1.00 22.22 103 LEU B CA 1
ATOM 1422 C C . LEU B 1 103 ? 2.383 61.535 -3.542 1.00 21.46 103 LEU B C 1
ATOM 1423 O O . LEU B 1 103 ? 3.605 61.621 -3.679 1.00 20.97 103 LEU B O 1
ATOM 1428 N N . THR B 1 104 ? 1.770 61.609 -2.364 1.00 22.29 104 THR B N 1
ATOM 1429 C CA . THR B 1 104 ? 2.515 61.733 -1.114 1.00 20.50 104 THR B CA 1
ATOM 1430 C C . THR B 1 104 ? 2.602 60.364 -0.459 1.00 19.42 104 THR B C 1
ATOM 1431 O O . THR B 1 104 ? 1.594 59.686 -0.257 1.00 21.02 104 THR B O 1
ATOM 1435 N N . PHE B 1 105 ? 3.823 59.959 -0.150 1.00 17.74 105 PHE B N 1
ATOM 1436 C CA . PHE B 1 105 ? 4.073 58.681 0.470 1.00 15.76 105 PHE B CA 1
ATOM 1437 C C . PHE B 1 105 ? 4.646 58.852 1.882 1.00 16.10 105 PHE B C 1
ATOM 1438 O O . PHE B 1 105 ? 5.282 59.849 2.187 1.00 12.91 105 PHE B O 1
ATOM 1446 N N . SER B 1 106 ? 4.447 57.819 2.681 1.00 17.95 106 SER B N 1
ATOM 1447 C CA . SER B 1 106 ? 4.966 57.761 4.036 1.00 19.14 106 SER B CA 1
ATOM 1448 C C . SER B 1 106 ? 6.439 57.456 3.941 1.00 19.14 106 SER B C 1
ATOM 1449 O O . SER B 1 106 ? 6.852 56.567 3.177 1.00 19.66 106 SER B O 1
ATOM 1452 N N . GLN B 1 107 ? 7.222 58.170 4.754 1.00 18.02 107 GLN B N 1
ATOM 1453 C CA . GLN B 1 107 ? 8.664 58.013 4.820 1.00 18.37 107 GLN B CA 1
ATOM 1454 C C . GLN B 1 107 ? 9.012 57.643 6.267 1.00 19.60 107 GLN B C 1
ATOM 1455 O O . GLN B 1 107 ? 8.403 58.171 7.201 1.00 17.57 107 GLN B O 1
ATOM 1461 N N . HIS B 1 108 ? 9.956 56.721 6.435 1.00 20.28 108 HIS B N 1
ATOM 1462 C CA . HIS B 1 108 ? 10.423 56.304 7.753 1.00 21.95 108 HIS B CA 1
ATOM 1463 C C . HIS B 1 108 ? 11.767 56.985 7.987 1.00 23.61 108 HIS B C 1
ATOM 1464 O O . HIS B 1 108 ? 12.753 56.653 7.332 1.00 23.64 108 HIS B O 1
ATOM 1471 N N . VAL B 1 109 ? 11.804 57.927 8.931 1.00 23.98 109 VAL B N 1
ATOM 1472 C CA . VAL B 1 109 ? 13.017 58.694 9.232 1.00 25.23 109 VAL B CA 1
ATOM 1473 C C . VAL B 1 109 ? 14.014 58.056 10.215 1.00 25.80 109 VAL B C 1
ATOM 1474 O O . VAL B 1 109 ? 15.226 58.090 9.988 1.00 25.83 109 VAL B O 1
ATOM 1478 N N . ARG B 1 110 ? 13.511 57.505 11.319 1.00 25.64 110 ARG B N 1
ATOM 1479 C CA . ARG B 1 110 ? 14.369 56.866 12.314 1.00 24.13 110 ARG B CA 1
ATOM 1480 C C . ARG B 1 110 ? 13.671 55.602 12.755 1.00 22.74 110 ARG B C 1
ATOM 1481 O O . ARG B 1 110 ? 12.434 55.549 12.804 1.00 21.32 110 ARG B O 1
ATOM 1489 N N . CYS B 1 111 ? 14.458 54.589 13.081 1.00 21.02 111 CYS B N 1
ATOM 1490 C CA . CYS B 1 111 ? 13.920 53.302 13.452 1.00 22.55 111 CYS B CA 1
ATOM 1491 C C . CYS B 1 111 ? 14.526 52.754 14.735 1.00 23.98 111 CYS B C 1
ATOM 1492 O O . CYS B 1 111 ? 15.636 53.105 15.091 1.00 23.55 111 CYS B O 1
ATOM 1495 N N . GLU B 1 112 ? 13.795 51.863 15.391 1.00 26.22 112 GLU B N 1
ATOM 1496 C CA . GLU B 1 112 ? 14.283 51.230 16.606 1.00 29.75 112 GLU B CA 1
ATOM 1497 C C . GLU B 1 112 ? 13.656 49.875 16.800 1.00 31.26 112 GLU B C 1
ATOM 1498 O O . GLU B 1 112 ? 12.552 49.613 16.329 1.00 31.37 112 GLU B O 1
ATOM 1504 N N . CYS B 1 113 ? 14.376 49.008 17.501 1.00 34.73 113 CYS B N 1
ATOM 1505 C CA . CYS B 1 113 ? 13.878 47.675 17.810 1.00 37.62 113 CYS B CA 1
ATOM 1506 C C . CYS B 1 113 ? 12.951 47.779 19.019 1.00 39.96 113 CYS B C 1
ATOM 1507 O O . CYS B 1 113 ? 13.275 48.466 19.986 1.00 39.67 113 CYS B O 1
ATOM 1510 N N . ARG B 1 114 ? 11.802 47.110 18.948 1.00 43.07 114 ARG B N 1
ATOM 1511 C CA . ARG B 1 114 ? 10.805 47.113 20.026 1.00 46.47 114 ARG B CA 1
ATOM 1512 C C . ARG B 1 114 ? 10.072 45.774 20.065 1.00 49.77 114 ARG B C 1
ATOM 1513 O O . ARG B 1 114 ? 10.109 45.012 19.099 1.00 49.77 114 ARG B O 1
ATOM 1521 N N . PRO B 1 115 ? 9.382 45.477 21.184 1.00 53.43 115 PRO B N 1
ATOM 1522 C CA . PRO B 1 115 ? 8.625 44.233 21.369 1.00 56.17 115 PRO B CA 1
ATOM 1523 C C . PRO B 1 115 ? 7.601 43.983 20.271 1.00 59.28 115 PRO B C 1
ATOM 1524 O O . PRO B 1 115 ? 6.908 44.901 19.843 1.00 59.45 115 PRO B O 1
ATOM 1528 N N . LEU B 1 116 ? 7.506 42.735 19.824 1.00 63.25 116 LEU B N 1
ATOM 1529 C CA . LEU B 1 116 ? 6.568 42.371 18.768 1.00 67.28 116 LEU B CA 1
ATOM 1530 C C . LEU B 1 116 ? 5.139 42.726 19.176 1.00 69.71 116 LEU B C 1
ATOM 1531 O O . LEU B 1 116 ? 4.699 42.395 20.279 1.00 70.17 116 LEU B O 1
ATOM 1536 N N . ARG B 1 117 ? 4.419 43.398 18.273 1.00 72.37 117 ARG B N 1
ATOM 1537 C CA . ARG B 1 117 ? 3.055 43.831 18.540 1.00 74.64 117 ARG B CA 1
ATOM 1538 C C . ARG B 1 117 ? 2.999 44.816 19.698 1.00 75.31 117 ARG B C 1
ATOM 1539 O O . ARG B 1 117 ? 2.646 45.995 19.470 1.00 75.73 117 ARG B O 1
#

Solvent-accessible surface area: 12098 Å² total; per-residue (Å²): 136,122,150,92,130,48,25,70,39,146,97,3,77,44,124,0,83,13,66,31,14,33,97,18,16,54,0,18,82,66,80,139,82,109,34,64,154,29,19,21,4,53,14,0,14,1,65,33,22,36,20,21,12,57,79,102,57,54,78,20,31,54,56,70,80,42,112,28,13,11,52,0,32,76,72,114,105,74,73,198,79,58,115,36,113,29,84,10,49,29,34,61,125,20,74,18,110,100,90,149,122,120,140,103,137,49,24,68,38,141,90,3,72,44,125,0,88,12,65,31,14,35,79,19,15,57,0,19,79,65,71,136,82,106,34,84,146,31,17,18,5,48,14,0,15,1,64,33,21,27,22,19,15,53,69,107,57,61,66,22,32,52,51,75,79,42,104,24,10,10,54,0,27,56,83,97,118,81,70,196,82,48,116,37,114,27,84,11,52,29,30,61,126,20,75,18,104,93,108,262

CATH classification: 2.10.90.10

Radius of gyration: 19.57 Å; Cα contacts (8 Å, |Δi|>4): 464; chains: 2; bounding box: 57×56×44 Å

GO terms:
  GO:0008083 growth factor activity (F, IMP)
  GO:0008284 positive regulation of cell population proliferation (P, IMP)
  GO:0008083 growth factor activity (F, TAS)
  GO:0007165 signal transduction (P, TAS)
  GO:0007267 cell-cell signaling (P, TAS)
  GO:0008284 positive regulation of cell population proliferation (P, TAS)
  GO:0005576 extracellular region (C, TAS)
  GO:0005515 protein binding (F, IPI)

B-factor: mean 34.35, std 13.99, range [11.98, 75.97]

Secondary structure (DSSP, 8-state):
--PPPEE-HHHHHHHHBSEEEEEEEETGGGSSS---S-EESSEEEEEEEE-B-SSTTEEEEEEEEEEEEEEEEE--BTB--EEEEEEEEEEEEEEEEE--/-----EE-HHHHHHHHBSEEEEEEEETGGGSSS-----EESSEEEEEEEE-B-SSTTEEEEEEEEEEEEEEEEE--BTB--EEEEEEEEEEEEEEEEE--

Organism: Homo sapiens (NCBI:txid9606)